Protein AF-A0A059AAK0-F1 (afdb_monomer_lite)

Foldseek 3Di:
DDDDDDDDDDDDDDDDDDDDDDDDDDDDDDPPPDPPPPPPQDFCVVLVVLLVVVLVVQWDKDFDPVCVVPQDDDDPDPFKDWGKGWIATPFWRIWIWIWMDGPQGWIWIWTWTHTDPVDQFFIFTWTWTDHNFKIWIKTASWGPFQCVPCVVSLCLHPVVCLVVLVVLCVVFPACDDDDPVCNRGGHPSIDGHMDTDDPVSVVSVSVSSNVSSPDCRNRCVVGVPDPPDD

Organism: Eucalyptus grandis (NCBI:txid71139)

Radius of gyration: 22.03 Å; chains: 1; bounding box: 59×62×51 Å

pLDDT: mean 79.64, std 24.86, range [25.95, 98.62]

InterPro domains:
  IPR009249 Ferredoxin-dependent bilin reductase [PF05996] (56-215)
  IPR009249 Ferredoxin-dependent bilin reductase [PTHR34557] (30-215)

Secondary structure (DSSP, 8-state):
--------------PPP-----------------------PPPTHHHHHHHHHHHHHHS--EE-HHHHHHSB---SSTTEEEEEEEEEETTEEEEEEEEEEEGGG-EEEEEEEEEPTTS-PPEEEEEEEEETTEEEEEEEEE-SS-TTT-HHHHHHHHGGGHHHHHHHHHHS-B--PPPTTGGGG--TT-EEEEEE--HHHHHHHHHHHHHHHT-HHHHHHHHS------

Sequence (230 aa):
MESASSTAFSLALRRSSAAELGGGGGGFARRTGRPRVRASALSYRQFVQFALDETALHTRVAPSPLQERFGSMKPLDDKTEIELLSYEAPKIRLLRSLSIQGSKGLQVLDFAMFPEPEYDLPIFCANFFTAAETNIVVLDLNPLYDVVKHKEYKDKYYEGLMSLGLNYAELLPWGGKLTGESLRFFSPIVIWTRFKSSQHMHDVLYSAFMDYLKVPCLINCLFKGLHCFF

Structure (mmCIF, N/CA/C/O backbone):
data_AF-A0A059AAK0-F1
#
_entry.id   AF-A0A059AAK0-F1
#
loop_
_atom_site.group_PDB
_atom_site.id
_atom_site.type_symbol
_atom_site.label_atom_id
_atom_site.label_alt_id
_atom_site.label_comp_id
_atom_site.label_asym_id
_atom_site.label_entity_id
_atom_site.label_seq_id
_atom_site.pdbx_PDB_ins_code
_atom_site.Cartn_x
_atom_site.Cartn_y
_atom_site.Cartn_z
_atom_site.occupancy
_atom_site.B_iso_or_equiv
_atom_site.auth_seq_id
_atom_site.auth_comp_id
_atom_site.auth_asym_id
_atom_site.auth_atom_id
_atom_site.pdbx_PDB_model_num
ATOM 1 N N . MET A 1 1 ? 20.115 42.157 -5.227 1.00 31.91 1 MET A N 1
ATOM 2 C CA . MET A 1 1 ? 20.099 41.700 -6.629 1.00 31.91 1 MET A CA 1
ATOM 3 C C . MET A 1 1 ? 19.931 40.191 -6.575 1.00 31.91 1 MET A C 1
ATOM 5 O O . MET A 1 1 ? 20.873 39.514 -6.199 1.00 31.91 1 MET A O 1
ATOM 9 N N . GLU A 1 2 ? 18.689 39.705 -6.463 1.00 27.36 2 GLU A N 1
ATOM 10 C CA . GLU A 1 2 ? 17.778 39.404 -7.600 1.00 27.36 2 GLU A CA 1
ATOM 11 C C . GLU A 1 2 ? 18.329 38.239 -8.440 1.00 27.36 2 GLU A C 1
ATOM 13 O O . GLU A 1 2 ? 19.503 38.261 -8.777 1.00 27.36 2 GLU A O 1
ATOM 18 N N . SER A 1 3 ? 17.596 37.204 -8.856 1.00 28.84 3 SER A N 1
ATOM 19 C CA . SER A 1 3 ? 16.170 36.834 -8.819 1.00 28.84 3 SER A CA 1
ATOM 20 C C . SER A 1 3 ? 16.090 35.388 -9.379 1.00 28.84 3 SER A C 1
ATOM 22 O O . SER A 1 3 ? 16.849 35.077 -10.292 1.00 28.84 3 SER A O 1
ATOM 24 N N . ALA A 1 4 ? 15.431 34.440 -8.688 1.00 30.09 4 ALA A N 1
ATOM 25 C CA . ALA A 1 4 ? 14.212 33.676 -9.070 1.00 30.09 4 ALA A CA 1
ATOM 26 C C . ALA A 1 4 ? 14.212 32.975 -10.459 1.00 30.09 4 ALA A C 1
ATOM 28 O O . ALA A 1 4 ? 14.613 33.557 -11.454 1.00 30.09 4 ALA A O 1
ATOM 29 N N . SER A 1 5 ? 13.750 31.722 -10.616 1.00 29.36 5 SER A N 1
ATOM 30 C CA . SER A 1 5 ? 12.322 31.317 -10.639 1.00 29.36 5 SER A CA 1
ATOM 31 C C . SER A 1 5 ? 12.218 29.770 -10.761 1.00 29.36 5 SER A C 1
ATOM 33 O O . SER A 1 5 ? 12.955 29.195 -11.554 1.00 29.36 5 SER A O 1
ATOM 35 N N . SER A 1 6 ? 11.530 29.041 -9.861 1.00 27.83 6 SER A N 1
ATOM 36 C CA . SER A 1 6 ? 10.093 28.637 -9.850 1.00 27.83 6 SER A CA 1
ATOM 37 C C . SER A 1 6 ? 9.832 27.312 -10.604 1.00 27.83 6 SER A C 1
ATOM 39 O O . SER A 1 6 ? 10.256 27.136 -11.736 1.00 27.83 6 SER A O 1
ATOM 41 N N . THR A 1 7 ? 9.185 26.295 -10.024 1.00 26.62 7 THR A N 1
ATOM 42 C CA . THR A 1 7 ? 7.722 26.283 -9.858 1.00 26.62 7 THR A CA 1
ATOM 43 C C . THR A 1 7 ? 7.306 25.427 -8.660 1.00 26.62 7 THR A C 1
ATOM 45 O O . THR A 1 7 ? 7.443 24.206 -8.665 1.00 26.62 7 THR A O 1
ATOM 48 N N . ALA A 1 8 ? 6.786 26.091 -7.629 1.00 30.53 8 ALA A N 1
ATOM 49 C CA . ALA A 1 8 ? 6.136 25.475 -6.482 1.00 30.53 8 ALA A CA 1
ATOM 50 C C . ALA A 1 8 ? 4.626 25.367 -6.742 1.00 30.53 8 ALA A C 1
ATOM 52 O O . ALA A 1 8 ? 3.984 26.352 -7.112 1.00 30.53 8 ALA A O 1
ATOM 53 N N . PHE A 1 9 ? 4.058 24.183 -6.509 1.00 27.12 9 PHE A N 1
ATOM 54 C CA . PHE A 1 9 ? 2.613 23.960 -6.460 1.00 27.12 9 PHE A CA 1
ATOM 55 C C . PHE A 1 9 ? 1.997 24.835 -5.356 1.00 27.12 9 PHE A C 1
ATOM 57 O O . PHE A 1 9 ? 2.152 24.562 -4.168 1.00 27.12 9 PHE A O 1
ATOM 64 N N . SER A 1 10 ? 1.312 25.908 -5.750 1.00 26.25 10 SER A N 1
ATOM 65 C CA . SER A 1 10 ? 0.464 26.712 -4.868 1.00 26.25 10 SER A CA 1
ATOM 66 C C . SER A 1 10 ? -0.994 26.408 -5.186 1.00 26.25 10 SER A C 1
ATOM 68 O O . SER A 1 10 ? -1.508 26.873 -6.200 1.00 26.25 10 SER A O 1
ATOM 70 N N . LEU A 1 11 ? -1.671 25.645 -4.323 1.00 31.92 11 LEU A N 1
ATOM 71 C CA . LEU A 1 11 ? -3.130 25.552 -4.346 1.00 31.92 11 LEU A CA 1
ATOM 72 C C . LEU A 1 11 ? -3.691 26.529 -3.305 1.00 31.92 11 LEU A C 1
ATOM 74 O O . LEU A 1 11 ? -3.422 26.426 -2.108 1.00 31.92 11 LEU A O 1
ATOM 78 N N . ALA A 1 12 ? -4.412 27.534 -3.794 1.00 28.62 12 ALA A N 1
ATOM 79 C CA . ALA A 1 12 ? -4.934 28.644 -3.015 1.00 28.62 12 ALA A CA 1
ATOM 80 C C . ALA A 1 12 ? -6.116 28.222 -2.120 1.00 28.62 12 ALA A C 1
ATOM 82 O O . ALA A 1 12 ? -7.153 27.776 -2.608 1.00 28.62 12 ALA A O 1
ATOM 83 N N . LEU A 1 13 ? -5.992 28.454 -0.809 1.00 28.92 13 LEU A N 1
ATOM 84 C CA . LEU A 1 13 ? -7.113 28.459 0.135 1.00 28.92 13 LEU A CA 1
ATOM 85 C C . LEU A 1 13 ? -7.990 29.696 -0.126 1.00 28.92 13 LEU A C 1
ATOM 87 O O . LEU A 1 13 ? -7.598 30.820 0.199 1.00 28.92 13 LEU A O 1
ATOM 91 N N . ARG A 1 14 ? -9.205 29.509 -0.650 1.00 29.41 14 ARG A N 1
ATOM 92 C CA . ARG A 1 14 ? -10.250 30.538 -0.560 1.00 29.41 14 ARG A CA 1
ATOM 93 C C . ARG A 1 14 ? -10.905 30.475 0.821 1.00 29.41 14 ARG A C 1
ATOM 95 O O . ARG A 1 14 ? -11.557 29.497 1.170 1.00 29.41 14 ARG A O 1
ATOM 102 N N . ARG A 1 15 ? -10.720 31.545 1.600 1.00 28.47 15 ARG A N 1
ATOM 103 C CA . ARG A 1 15 ? -11.494 31.856 2.809 1.00 28.47 15 ARG A CA 1
ATOM 104 C C . ARG A 1 15 ? -12.894 32.315 2.395 1.00 28.47 15 ARG A C 1
ATOM 106 O O . ARG A 1 15 ? -13.003 33.304 1.676 1.00 28.47 15 ARG A O 1
ATOM 113 N N . SER A 1 16 ? -13.937 31.661 2.898 1.00 29.73 16 SER A N 1
ATOM 114 C CA . SER A 1 16 ? -15.295 32.214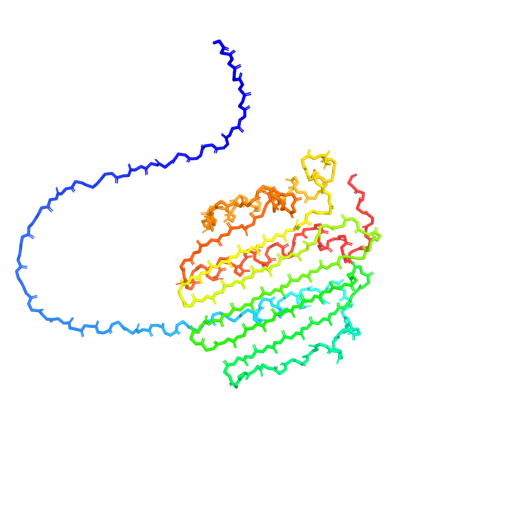 2.879 1.00 29.73 16 SER A CA 1
ATOM 115 C C . SER A 1 16 ? -15.599 32.860 4.228 1.00 29.73 16 SER A C 1
ATOM 117 O O . SER A 1 16 ? -15.507 32.219 5.272 1.00 29.73 16 SER A O 1
ATOM 119 N N . SER A 1 17 ? -15.911 34.153 4.168 1.00 28.00 17 SER A N 1
ATOM 120 C CA . SER A 1 17 ? -16.419 34.988 5.257 1.00 28.00 17 SER A CA 1
ATOM 121 C C . SER A 1 17 ? -17.899 34.675 5.495 1.00 28.00 17 SER A C 1
ATOM 123 O O . SER A 1 17 ? -18.651 34.554 4.528 1.00 28.00 17 SER A O 1
ATOM 125 N N . ALA A 1 18 ? -18.318 34.557 6.756 1.00 29.25 18 ALA A N 1
ATOM 126 C CA . ALA A 1 18 ? -19.722 34.469 7.146 1.00 29.25 18 ALA A CA 1
ATOM 127 C C . ALA A 1 18 ? -20.147 35.802 7.776 1.00 29.25 18 ALA A C 1
ATOM 129 O O . ALA A 1 18 ? -19.526 36.259 8.734 1.00 29.25 18 ALA A O 1
ATOM 130 N N . ALA A 1 19 ? -21.191 36.412 7.216 1.00 28.72 19 ALA A N 1
ATOM 131 C CA . ALA A 1 19 ? -21.890 37.556 7.787 1.00 28.72 19 ALA A CA 1
ATOM 132 C C . ALA A 1 19 ? -23.109 37.077 8.596 1.00 28.72 19 ALA A C 1
ATOM 134 O O . ALA A 1 19 ? -23.786 36.124 8.207 1.00 28.72 19 ALA A O 1
ATOM 135 N N . GLU A 1 20 ? -23.351 37.744 9.722 1.00 29.17 20 GLU A N 1
ATOM 136 C CA . GLU A 1 20 ? -24.473 37.540 10.643 1.00 29.17 20 GLU A CA 1
ATOM 137 C C . GLU A 1 20 ? -25.825 37.961 10.054 1.00 29.17 20 GLU A C 1
ATOM 139 O O . GLU A 1 20 ? -25.886 38.959 9.344 1.00 29.17 20 GLU A O 1
ATOM 144 N N . L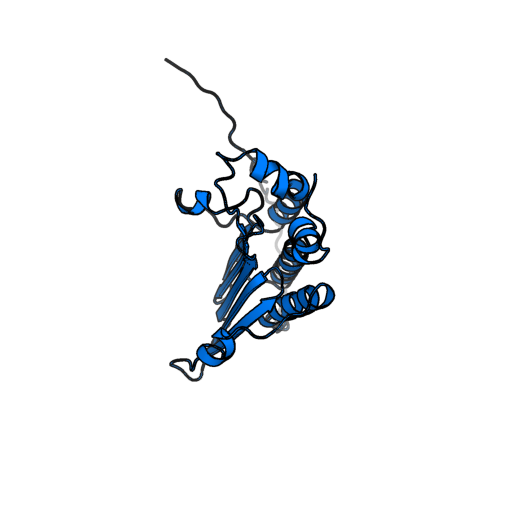EU A 1 21 ? -26.910 37.301 10.486 1.00 30.31 21 LEU A N 1
ATOM 145 C CA . LEU A 1 21 ? -28.213 37.922 10.772 1.00 30.31 21 LEU A CA 1
ATOM 146 C C . LEU A 1 21 ? -28.919 37.133 11.897 1.00 30.31 21 LEU A C 1
ATOM 148 O O . LEU A 1 21 ? -28.920 35.903 11.899 1.00 30.31 21 LEU A O 1
ATOM 152 N N . GLY A 1 22 ? -29.466 37.864 12.874 1.00 27.23 22 GLY A N 1
ATOM 153 C CA . GLY A 1 22 ? -30.028 37.352 14.130 1.00 27.23 22 GLY A CA 1
ATOM 154 C C . GLY A 1 22 ? -31.513 36.960 14.110 1.00 27.23 22 GLY A C 1
ATOM 155 O O . GLY A 1 22 ? -32.172 36.973 13.076 1.00 27.23 22 GLY A O 1
ATOM 156 N N . GLY A 1 23 ? -32.042 36.658 15.304 1.00 25.95 23 GLY A N 1
ATOM 157 C CA . GLY A 1 23 ? -33.477 36.472 15.566 1.00 25.95 23 GLY A CA 1
ATOM 158 C C . GLY A 1 23 ? -33.763 35.460 16.681 1.00 25.95 23 GLY A C 1
ATOM 159 O O . GLY A 1 23 ? -33.472 34.280 16.533 1.00 25.95 23 GLY A O 1
ATOM 160 N N . GLY A 1 24 ? -34.305 35.933 17.808 1.00 26.56 24 GLY A N 1
ATOM 161 C CA . GLY A 1 24 ? -34.606 35.138 19.005 1.00 26.56 24 GLY A CA 1
ATOM 162 C C . GLY A 1 24 ? -35.921 34.345 18.972 1.00 26.56 24 GLY A C 1
ATOM 163 O O . GLY A 1 24 ? -36.726 34.475 18.057 1.00 26.56 24 GLY A O 1
ATOM 164 N N . GLY A 1 25 ? -36.151 33.561 20.033 1.00 26.31 25 GLY A N 1
ATOM 165 C CA . GLY A 1 25 ? -37.428 32.891 20.320 1.00 26.31 25 GLY A CA 1
ATOM 166 C C . GLY A 1 25 ? -37.252 31.549 21.037 1.00 26.31 25 GLY A C 1
ATOM 167 O O . GLY A 1 25 ? -36.607 30.647 20.517 1.00 26.31 25 GLY A O 1
ATOM 168 N N . GLY A 1 26 ? -37.792 31.435 22.255 1.00 27.33 26 GLY A N 1
ATOM 169 C CA . GLY A 1 26 ? -37.674 30.264 23.131 1.00 27.33 26 GLY A CA 1
ATOM 170 C C . GLY A 1 26 ? -38.534 29.056 22.735 1.00 27.33 26 GLY A C 1
ATOM 171 O O . GLY A 1 26 ? -39.450 29.165 21.926 1.00 27.33 26 GLY A O 1
ATOM 172 N N . GLY A 1 27 ? -38.270 27.903 23.361 1.00 26.16 27 GLY A N 1
ATOM 173 C CA . GLY A 1 27 ? -39.129 26.720 23.237 1.00 26.16 27 GLY A CA 1
ATOM 174 C C . GLY A 1 27 ? -38.464 25.391 23.608 1.00 26.16 27 GLY A C 1
ATOM 175 O O . GLY A 1 27 ? -37.657 24.859 22.860 1.00 26.16 27 GLY A O 1
ATOM 176 N N . PHE A 1 28 ? -38.834 24.883 24.783 1.00 29.09 28 PHE A N 1
ATOM 177 C CA . PHE A 1 28 ? -38.926 23.486 25.235 1.00 29.09 28 PHE A CA 1
ATOM 178 C C . PHE A 1 28 ? -38.226 22.338 24.459 1.00 29.09 28 PHE A C 1
ATOM 180 O O . PHE A 1 28 ? -38.599 21.954 23.358 1.00 29.09 28 PHE A O 1
ATOM 187 N N . ALA A 1 29 ? -37.310 21.687 25.187 1.00 41.34 29 ALA A N 1
ATOM 188 C CA . ALA A 1 29 ? -37.073 20.243 25.316 1.00 41.34 29 ALA A CA 1
ATOM 189 C C . ALA A 1 29 ? -37.412 19.283 24.151 1.00 41.34 29 ALA A C 1
ATOM 191 O O . ALA A 1 29 ? -38.563 18.908 23.942 1.00 41.34 29 ALA A O 1
ATOM 192 N N . ARG A 1 30 ? -36.367 18.632 23.614 1.00 30.69 30 ARG A N 1
ATOM 193 C CA . ARG A 1 30 ? -36.381 17.177 23.368 1.00 30.69 30 ARG A CA 1
ATOM 194 C C . ARG A 1 30 ? -34.950 16.631 23.323 1.00 30.69 30 ARG A C 1
ATOM 196 O O . ARG A 1 30 ? -34.213 16.860 22.370 1.00 30.69 30 ARG A O 1
ATOM 203 N N . ARG A 1 31 ? -34.540 15.893 24.364 1.00 43.56 31 ARG A N 1
ATOM 204 C CA . ARG A 1 31 ? -33.323 15.061 24.342 1.00 43.56 31 ARG A CA 1
ATOM 205 C C . ARG A 1 31 ? -33.564 13.899 23.378 1.00 43.56 31 ARG A C 1
ATOM 207 O O . ARG A 1 31 ? -33.983 12.820 23.781 1.00 43.56 31 ARG A O 1
ATOM 214 N N . THR A 1 32 ? -33.314 14.118 22.094 1.00 37.47 32 THR A N 1
ATOM 215 C CA . THR A 1 32 ? -33.133 13.025 21.142 1.00 37.47 32 THR A CA 1
ATOM 216 C C . THR A 1 32 ? -31.694 12.551 21.286 1.00 37.47 32 THR A C 1
ATOM 218 O O . THR A 1 32 ? -30.772 13.148 20.726 1.00 37.47 32 THR A O 1
ATOM 221 N N . GLY A 1 33 ? -31.484 11.509 22.091 1.00 37.59 33 GLY A N 1
ATOM 222 C CA . GLY A 1 33 ? -30.239 10.755 22.033 1.00 37.59 33 GLY A CA 1
ATOM 223 C C . GLY A 1 33 ? -30.075 10.256 20.604 1.00 37.59 33 GLY A C 1
ATOM 224 O O . GLY A 1 33 ? -30.848 9.411 20.158 1.00 37.59 33 GLY A O 1
ATOM 225 N N . ARG A 1 34 ? -29.116 10.822 19.860 1.00 32.84 34 ARG A N 1
ATOM 226 C CA . ARG A 1 34 ? -28.707 10.251 18.576 1.00 32.84 34 ARG A CA 1
ATOM 227 C C . ARG A 1 34 ? -28.320 8.798 18.849 1.00 32.84 34 ARG A C 1
ATOM 229 O O . ARG A 1 34 ? -27.511 8.580 19.757 1.00 32.84 34 ARG A O 1
ATOM 236 N N . PRO A 1 35 ? -28.849 7.818 18.099 1.00 34.19 35 PRO A N 1
ATOM 237 C CA . PRO A 1 35 ? -28.286 6.484 18.120 1.00 34.19 35 PRO A CA 1
ATOM 238 C C . PRO A 1 35 ? -26.814 6.660 17.774 1.00 34.19 35 PRO A C 1
ATOM 240 O O . PRO A 1 35 ? -26.476 7.179 16.707 1.00 34.19 35 PRO A O 1
ATOM 243 N N . ARG A 1 36 ? -25.932 6.337 18.719 1.00 40.47 36 ARG A N 1
ATOM 244 C CA . ARG A 1 36 ? -24.501 6.302 18.458 1.00 40.47 36 ARG A CA 1
ATOM 245 C C . ARG A 1 36 ? -24.340 5.146 17.486 1.00 40.47 36 ARG A C 1
ATOM 247 O O . ARG A 1 36 ? -24.350 3.996 17.915 1.00 40.47 36 ARG A O 1
ATOM 254 N N . VAL A 1 37 ? -24.339 5.456 16.187 1.00 38.06 37 VAL A N 1
ATOM 255 C CA . VAL A 1 37 ? -24.087 4.486 15.125 1.00 38.06 37 VAL A CA 1
ATOM 256 C C . VAL A 1 37 ? -22.797 3.808 15.531 1.00 38.06 37 VAL A C 1
ATOM 258 O O . VAL A 1 37 ? -21.735 4.432 15.590 1.00 38.06 37 VAL A O 1
ATOM 261 N N . ARG A 1 38 ? -22.923 2.550 15.943 1.00 38.00 38 ARG A N 1
ATOM 262 C CA . ARG A 1 38 ? -21.787 1.699 16.224 1.00 38.00 38 ARG A CA 1
ATOM 263 C C . ARG A 1 38 ? -21.250 1.380 14.841 1.00 38.00 38 ARG A C 1
ATOM 265 O O . ARG A 1 38 ? -21.674 0.404 14.238 1.00 38.00 38 ARG A O 1
ATOM 272 N N . ALA A 1 39 ? -20.432 2.286 14.303 1.00 43.00 39 ALA A N 1
ATOM 273 C CA . ALA A 1 39 ? -19.628 2.000 13.134 1.00 43.00 39 ALA A CA 1
ATOM 274 C C . ALA A 1 39 ? -18.921 0.693 13.476 1.00 43.00 39 ALA A C 1
ATOM 276 O O . ALA A 1 39 ? -18.158 0.639 14.446 1.00 43.00 39 ALA A O 1
ATOM 277 N N . SER A 1 40 ? -19.281 -0.388 12.788 1.00 46.31 40 SER A N 1
ATOM 278 C CA . SER A 1 40 ? -18.434 -1.565 12.748 1.00 46.31 40 SER A CA 1
ATOM 279 C C . SER A 1 40 ? -17.107 -1.037 12.232 1.00 46.31 40 SER A C 1
ATOM 281 O O . SER A 1 40 ? -17.011 -0.683 11.060 1.00 46.31 40 SER A O 1
ATOM 283 N N . ALA A 1 41 ? -16.155 -0.809 13.137 1.00 57.78 41 ALA A N 1
ATOM 284 C CA . ALA A 1 41 ? -14.879 -0.226 12.775 1.00 57.78 41 ALA A CA 1
ATOM 285 C C . ALA A 1 41 ? -14.293 -1.121 11.684 1.00 57.78 41 ALA A C 1
ATOM 287 O O . ALA A 1 41 ? -14.105 -2.314 11.928 1.00 57.78 41 ALA A O 1
ATOM 288 N N . LEU A 1 42 ? -14.103 -0.562 10.485 1.00 71.12 42 LEU A N 1
ATOM 289 C CA . LEU A 1 42 ? -13.467 -1.253 9.369 1.00 71.12 42 LEU A CA 1
ATOM 290 C C . LEU A 1 42 ? -12.190 -1.904 9.905 1.00 71.12 42 LEU A C 1
ATOM 292 O O . LEU A 1 42 ? -11.398 -1.256 10.595 1.00 71.12 42 LEU A O 1
ATOM 296 N N . SER A 1 43 ? -12.065 -3.211 9.698 1.00 88.88 43 SER A N 1
ATOM 297 C CA . SER A 1 43 ? -10.902 -3.964 10.148 1.00 88.88 43 SER A CA 1
ATOM 298 C C . SER A 1 43 ? -9.887 -3.976 9.023 1.00 88.88 43 SER A C 1
ATOM 300 O O . SER A 1 43 ? -10.225 -4.358 7.901 1.00 88.88 43 SER A O 1
ATOM 302 N N . TYR A 1 44 ? -8.633 -3.635 9.317 1.00 94.62 44 TYR A N 1
ATOM 303 C CA . TYR A 1 44 ? -7.574 -3.740 8.313 1.00 94.62 44 TYR A CA 1
ATOM 304 C C . TYR A 1 44 ? -7.346 -5.170 7.800 1.00 94.62 44 TYR A C 1
ATOM 306 O O . TYR A 1 44 ? -6.821 -5.335 6.702 1.00 94.62 44 TYR A O 1
ATOM 314 N N . ARG A 1 45 ? -7.855 -6.203 8.492 1.00 93.25 45 ARG A N 1
ATOM 315 C CA . ARG A 1 45 ? -7.887 -7.578 7.965 1.00 93.25 45 ARG A CA 1
ATOM 316 C C . ARG A 1 45 ? -8.605 -7.678 6.615 1.00 93.25 45 ARG A C 1
ATOM 318 O O . ARG A 1 45 ? -8.200 -8.474 5.778 1.00 93.25 45 ARG A O 1
ATOM 325 N N . GLN A 1 46 ? -9.622 -6.850 6.363 1.00 94.81 46 GLN A N 1
ATOM 326 C CA . GLN A 1 46 ? -10.337 -6.844 5.078 1.00 94.81 46 GLN A CA 1
ATOM 327 C C . GLN A 1 46 ? -9.447 -6.375 3.917 1.00 94.81 46 GLN A C 1
ATOM 329 O O . GLN A 1 46 ? -9.580 -6.881 2.809 1.00 94.81 46 GLN A O 1
ATOM 334 N N . PHE A 1 47 ? -8.505 -5.463 4.178 1.00 97.12 47 PHE A N 1
ATOM 335 C CA . PHE A 1 47 ? -7.531 -4.998 3.187 1.00 97.12 47 PHE A CA 1
ATOM 336 C C . PHE A 1 47 ? -6.559 -6.123 2.825 1.00 97.12 47 PHE A C 1
ATOM 338 O O . PHE A 1 47 ? -6.298 -6.367 1.650 1.00 97.12 47 PHE A O 1
ATOM 345 N N . VAL A 1 48 ? -6.073 -6.847 3.839 1.00 96.56 48 VAL A N 1
ATOM 346 C CA . VAL A 1 48 ? -5.185 -8.001 3.650 1.00 96.56 48 VAL A CA 1
ATOM 347 C C . VAL A 1 48 ? -5.896 -9.112 2.883 1.00 96.56 48 VAL A C 1
ATOM 349 O O . VAL A 1 48 ? -5.344 -9.617 1.911 1.00 96.56 48 VAL A O 1
ATOM 352 N N . GLN A 1 49 ? -7.128 -9.454 3.274 1.00 96.12 49 GLN A N 1
ATOM 353 C CA . GLN A 1 49 ? -7.913 -10.487 2.599 1.00 96.12 49 GLN A CA 1
ATOM 354 C C . GLN A 1 49 ? -8.130 -10.143 1.124 1.00 96.12 49 GLN A C 1
ATOM 356 O O . GLN A 1 49 ? -7.819 -10.957 0.262 1.00 96.12 49 GLN A O 1
ATOM 361 N N . PHE A 1 50 ? -8.566 -8.913 0.832 1.00 96.12 50 PHE A N 1
ATOM 362 C CA . PHE A 1 50 ? -8.706 -8.444 -0.543 1.00 96.12 50 PHE A CA 1
ATOM 363 C C . PHE A 1 50 ? -7.393 -8.563 -1.322 1.00 96.12 50 PHE A C 1
ATOM 365 O O . PHE A 1 50 ? -7.401 -9.021 -2.460 1.00 96.12 50 PHE A O 1
ATOM 372 N N . ALA A 1 51 ? -6.264 -8.175 -0.723 1.00 95.62 51 ALA A N 1
ATOM 373 C CA . ALA A 1 51 ? -4.985 -8.228 -1.415 1.00 95.62 51 ALA A CA 1
ATOM 374 C C . ALA A 1 51 ? -4.538 -9.660 -1.732 1.00 95.62 51 ALA A C 1
ATOM 376 O O . ALA A 1 51 ? -4.006 -9.907 -2.816 1.00 95.62 51 ALA A O 1
ATOM 377 N N . LEU A 1 52 ? -4.770 -10.602 -0.816 1.00 94.69 52 LEU A N 1
ATOM 378 C CA . LEU A 1 52 ? -4.487 -12.019 -1.037 1.00 94.69 52 LEU A CA 1
ATOM 379 C C . LEU A 1 52 ? -5.403 -12.611 -2.108 1.00 94.69 52 LEU A C 1
ATOM 381 O O . LEU A 1 52 ? -4.903 -13.279 -3.011 1.00 94.69 52 LEU A O 1
ATOM 385 N N . ASP A 1 53 ? -6.704 -12.325 -2.040 1.00 94.88 53 ASP A N 1
ATOM 386 C CA . ASP A 1 53 ? -7.688 -12.805 -3.012 1.00 94.88 53 ASP A CA 1
ATOM 387 C C . ASP A 1 53 ? -7.371 -12.269 -4.409 1.00 94.88 53 ASP A C 1
ATOM 389 O O . ASP A 1 53 ? -7.260 -13.043 -5.357 1.00 94.88 53 ASP A O 1
ATOM 393 N N . GLU A 1 54 ? -7.139 -10.960 -4.531 1.00 93.44 54 GLU A N 1
ATOM 394 C CA . GLU A 1 54 ? -6.778 -10.332 -5.800 1.00 93.44 54 GLU A CA 1
ATOM 395 C C . GLU A 1 54 ? -5.464 -10.909 -6.340 1.00 93.44 54 GLU A C 1
ATOM 397 O O . GLU A 1 54 ? -5.399 -11.278 -7.505 1.00 93.44 54 GLU A O 1
ATOM 402 N N . THR A 1 55 ? -4.434 -11.085 -5.505 1.00 91.88 55 THR A N 1
ATOM 403 C CA . THR A 1 55 ? -3.167 -11.708 -5.936 1.00 91.88 55 THR A CA 1
ATOM 404 C C . THR A 1 55 ? -3.387 -13.146 -6.423 1.00 91.88 55 THR A C 1
ATOM 406 O O . THR A 1 55 ? -2.835 -13.543 -7.452 1.00 91.88 55 THR A O 1
ATOM 409 N N . ALA A 1 56 ? -4.221 -13.921 -5.725 1.00 91.88 56 ALA A N 1
ATOM 410 C CA . ALA A 1 56 ? -4.524 -15.309 -6.061 1.00 91.88 56 ALA A CA 1
ATOM 411 C C . ALA A 1 56 ? -5.316 -15.467 -7.372 1.00 91.88 56 ALA A C 1
ATOM 413 O O . ALA A 1 56 ? -5.221 -16.515 -8.012 1.00 91.88 56 ALA A O 1
ATOM 414 N N . LEU A 1 57 ? -6.059 -14.439 -7.807 1.00 91.38 57 LEU A N 1
ATOM 415 C CA . LEU A 1 57 ? -6.718 -14.436 -9.122 1.00 91.38 57 LEU A CA 1
ATOM 416 C C . LEU A 1 57 ? -5.717 -14.445 -10.277 1.00 91.38 57 LEU A C 1
ATOM 418 O O . LEU A 1 57 ? -6.032 -14.931 -11.364 1.00 91.38 57 LEU A O 1
ATOM 422 N N . HIS A 1 58 ? -4.526 -13.895 -10.054 1.00 87.06 58 HIS A N 1
ATOM 423 C CA . HIS A 1 58 ? -3.563 -13.662 -11.120 1.00 87.06 58 HIS A CA 1
ATOM 424 C C . HIS A 1 58 ? -2.315 -14.548 -11.016 1.00 87.06 58 HIS A C 1
ATOM 426 O O . HIS A 1 58 ? -1.614 -14.740 -12.009 1.00 87.06 58 HIS A O 1
ATOM 432 N N . THR A 1 59 ? -2.021 -15.124 -9.846 1.00 88.81 59 THR A N 1
ATOM 433 C CA . THR A 1 59 ? -0.908 -16.067 -9.677 1.00 88.81 59 THR A CA 1
ATOM 434 C C . THR A 1 59 ? -1.106 -17.031 -8.517 1.00 88.81 59 THR A C 1
ATOM 436 O O . THR A 1 59 ? -1.939 -16.831 -7.637 1.00 88.81 59 THR A O 1
ATOM 439 N N . ARG A 1 60 ? -0.285 -18.084 -8.475 1.00 91.44 60 ARG A N 1
ATOM 440 C CA . ARG A 1 60 ? -0.267 -19.017 -7.352 1.00 91.44 60 ARG A CA 1
ATOM 441 C C . ARG A 1 60 ? 0.492 -18.405 -6.176 1.00 91.44 60 ARG A C 1
ATOM 443 O O . ARG A 1 60 ? 1.711 -18.265 -6.232 1.00 91.44 60 ARG A O 1
ATOM 450 N N . VAL A 1 61 ? -0.241 -18.114 -5.109 1.00 93.38 61 VAL A N 1
ATOM 451 C CA . VAL A 1 61 ? 0.302 -17.683 -3.819 1.00 93.38 61 VAL A CA 1
ATOM 452 C C . VAL A 1 61 ? 0.623 -18.915 -2.968 1.00 93.38 61 VAL A C 1
ATOM 454 O O . VAL A 1 61 ? -0.193 -19.834 -2.869 1.00 93.38 61 VAL A O 1
ATOM 457 N N . ALA A 1 62 ? 1.807 -18.948 -2.362 1.00 95.50 62 ALA A N 1
ATOM 458 C CA . ALA A 1 62 ? 2.229 -19.985 -1.422 1.00 95.50 62 ALA A CA 1
ATOM 459 C C . ALA A 1 62 ? 2.679 -19.348 -0.097 1.00 95.50 62 ALA A C 1
ATOM 461 O O . ALA A 1 62 ? 3.197 -18.232 -0.114 1.00 95.50 62 ALA A O 1
ATOM 462 N N . PRO A 1 63 ? 2.479 -19.998 1.064 1.00 95.75 63 PRO A N 1
ATOM 463 C CA . PRO A 1 63 ? 3.036 -19.514 2.324 1.00 95.75 63 PRO A CA 1
ATOM 464 C C . PRO A 1 63 ? 4.562 -19.416 2.244 1.00 95.75 63 PRO A C 1
ATOM 466 O O . PRO A 1 63 ? 5.220 -20.353 1.802 1.00 95.75 63 PRO A O 1
ATOM 469 N N . SER A 1 64 ? 5.121 -18.297 2.699 1.00 94.94 64 SER A N 1
ATOM 470 C CA . SER A 1 64 ? 6.572 -18.118 2.785 1.00 94.94 64 SER A CA 1
ATOM 471 C C . SER A 1 64 ? 7.139 -18.946 3.949 1.00 94.94 64 SER A C 1
ATOM 473 O O . SER A 1 64 ? 6.449 -19.105 4.961 1.00 94.94 64 SER A O 1
ATOM 475 N N . PRO A 1 65 ? 8.419 -19.371 3.922 1.00 92.81 65 PRO A N 1
ATOM 476 C CA . PRO A 1 65 ? 9.093 -19.952 5.092 1.00 92.81 65 PRO A CA 1
ATOM 477 C C . PRO A 1 65 ? 9.052 -19.062 6.349 1.00 92.81 65 PRO A C 1
ATOM 479 O O . PRO A 1 65 ? 9.229 -19.532 7.474 1.00 92.81 65 PRO A O 1
ATOM 482 N N . LEU A 1 66 ? 8.821 -17.756 6.178 1.00 91.31 66 LEU A N 1
ATOM 483 C CA . LEU A 1 66 ? 8.619 -16.821 7.283 1.00 91.31 66 LEU A CA 1
ATOM 484 C C . LEU A 1 66 ? 7.303 -17.062 8.036 1.00 91.31 66 LEU A C 1
ATOM 486 O O . LEU A 1 66 ? 7.224 -16.705 9.212 1.00 91.31 66 LEU A O 1
ATOM 490 N N . GLN A 1 67 ? 6.312 -17.707 7.416 1.00 91.56 67 GLN A N 1
ATOM 491 C CA . GLN A 1 67 ? 5.002 -17.942 8.017 1.00 91.56 67 GLN A CA 1
ATOM 492 C C . GLN A 1 67 ? 5.112 -18.853 9.236 1.00 91.56 67 GLN A C 1
ATOM 494 O O . GLN A 1 67 ? 4.501 -18.585 10.265 1.00 91.56 67 GLN A O 1
ATOM 499 N N . GLU A 1 68 ? 5.940 -19.892 9.160 1.00 86.12 68 GLU A N 1
ATOM 500 C CA . GLU A 1 68 ? 6.174 -20.806 10.282 1.00 86.12 68 GLU A CA 1
ATOM 501 C C . GLU A 1 68 ? 6.912 -20.121 11.438 1.00 86.12 68 GLU A C 1
ATOM 503 O O . GLU A 1 68 ? 6.683 -20.430 12.605 1.00 86.12 68 GLU A O 1
ATOM 508 N N . ARG A 1 69 ? 7.794 -19.166 11.120 1.00 84.50 69 ARG A N 1
ATOM 509 C CA . ARG A 1 69 ? 8.635 -18.475 12.108 1.00 84.50 69 ARG A CA 1
ATOM 510 C C . ARG A 1 69 ? 7.924 -17.322 12.801 1.00 84.50 69 ARG A C 1
ATOM 512 O O . ARG A 1 69 ? 8.166 -17.081 13.980 1.00 84.50 69 ARG A O 1
ATOM 519 N N . PHE A 1 70 ? 7.097 -16.591 12.063 1.00 84.69 70 PHE A N 1
ATOM 520 C CA . PHE A 1 70 ? 6.536 -15.316 12.503 1.00 84.69 70 PHE A CA 1
ATOM 521 C C . PHE A 1 70 ? 5.010 -15.282 12.498 1.00 84.69 70 PHE A C 1
ATOM 523 O O . PHE A 1 70 ? 4.446 -14.336 13.032 1.00 84.69 70 PHE A O 1
ATOM 530 N N . GLY A 1 71 ? 4.336 -16.306 11.966 1.00 76.44 71 GLY A N 1
ATOM 531 C CA . GLY A 1 71 ? 2.881 -16.325 11.787 1.00 76.44 71 GLY A CA 1
ATOM 532 C C . GLY A 1 71 ? 2.056 -16.294 13.074 1.00 76.44 71 GLY A C 1
ATOM 533 O O . GLY A 1 71 ? 0.855 -16.053 13.029 1.00 76.44 71 GLY A O 1
ATOM 534 N N . SER A 1 72 ? 2.689 -16.512 14.227 1.00 69.75 72 SER A N 1
ATOM 535 C CA . SER A 1 72 ? 2.067 -16.360 15.538 1.00 69.75 72 SER A CA 1
ATOM 536 C C . SER A 1 72 ? 3.006 -15.593 16.460 1.00 69.75 72 SER A C 1
ATOM 538 O O . SER A 1 72 ? 4.012 -16.133 16.922 1.00 69.75 72 SER A O 1
ATOM 540 N N . MET A 1 73 ? 2.641 -14.357 16.792 1.00 79.94 73 MET A N 1
ATOM 541 C CA . MET A 1 73 ? 3.296 -13.582 17.840 1.00 79.94 73 MET A CA 1
ATOM 542 C C . MET A 1 73 ? 2.335 -13.423 19.012 1.00 79.94 73 MET A C 1
ATOM 544 O O . MET A 1 73 ? 1.223 -12.926 18.846 1.00 79.94 73 MET A O 1
ATOM 548 N N . LYS A 1 74 ? 2.760 -13.839 20.210 1.00 78.00 74 LYS A N 1
ATOM 549 C CA . LYS A 1 74 ? 1.981 -13.569 21.419 1.00 78.00 74 LYS A CA 1
ATOM 550 C C . LYS A 1 74 ? 2.200 -12.113 21.834 1.00 78.00 74 LYS A C 1
ATOM 552 O O . LYS A 1 74 ? 3.353 -11.723 22.037 1.00 78.00 74 LYS A O 1
ATOM 557 N N . PRO A 1 75 ? 1.135 -11.313 21.960 1.00 81.12 75 PRO A N 1
ATOM 558 C CA . PRO A 1 75 ? 1.245 -9.985 22.531 1.00 81.12 75 PRO A CA 1
ATOM 559 C C . PRO A 1 75 ? 1.633 -10.076 24.011 1.00 81.12 75 PRO A C 1
ATOM 561 O O . PRO A 1 75 ? 1.444 -11.102 24.664 1.00 81.12 75 PRO A O 1
ATOM 564 N N . LEU A 1 76 ? 2.202 -8.991 24.539 1.00 79.56 76 LEU A N 1
ATOM 565 C CA . LEU A 1 76 ? 2.573 -8.885 25.957 1.00 79.56 76 LEU A CA 1
ATOM 566 C C . LEU A 1 76 ? 1.350 -8.750 26.877 1.00 79.56 76 LEU A C 1
ATOM 568 O O . LEU A 1 76 ? 1.471 -8.951 28.083 1.00 79.56 76 LEU A O 1
ATOM 572 N N . ASP A 1 77 ? 0.196 -8.388 26.316 1.00 84.06 77 ASP A N 1
ATOM 573 C CA . ASP A 1 77 ? -1.083 -8.310 27.009 1.00 84.06 77 ASP A CA 1
ATOM 574 C C . ASP A 1 77 ? -2.154 -9.154 26.304 1.00 84.06 77 ASP A C 1
ATOM 576 O O . ASP A 1 77 ? -2.070 -9.431 25.111 1.00 84.06 77 ASP A O 1
ATOM 580 N N . ASP A 1 78 ? -3.202 -9.522 27.041 1.00 80.81 78 ASP A N 1
ATOM 581 C CA . ASP A 1 78 ? -4.354 -10.258 26.499 1.00 80.81 78 ASP A CA 1
ATOM 582 C C . ASP A 1 78 ? -5.360 -9.336 25.772 1.00 80.81 78 ASP A C 1
ATOM 584 O O . ASP A 1 78 ? -6.517 -9.698 25.562 1.00 80.81 78 ASP A O 1
ATOM 588 N N . LYS A 1 79 ? -4.976 -8.089 25.461 1.00 85.62 79 LYS A N 1
ATOM 589 C CA . LYS A 1 79 ? -5.871 -7.036 24.932 1.00 85.62 79 LYS A CA 1
ATOM 590 C C . LYS A 1 79 ? -5.502 -6.581 23.526 1.00 85.62 79 LYS A C 1
ATOM 592 O O . LYS A 1 79 ? -6.155 -5.680 22.985 1.00 85.62 79 LYS A O 1
ATOM 597 N N . THR A 1 80 ? -4.458 -7.175 22.975 1.00 89.19 80 THR A N 1
ATOM 598 C CA . THR A 1 80 ? -3.928 -6.899 21.654 1.00 89.19 80 THR A CA 1
ATOM 599 C C . THR A 1 80 ? -3.949 -8.201 20.877 1.00 89.19 80 THR A C 1
ATOM 601 O O . THR A 1 80 ? -3.604 -9.246 21.405 1.00 89.19 80 THR A O 1
ATOM 604 N N . GLU A 1 81 ? -4.356 -8.155 19.622 1.00 89.94 81 GLU A N 1
ATOM 605 C CA . GLU A 1 81 ? -4.168 -9.238 18.668 1.00 89.94 81 GLU A CA 1
ATOM 606 C C . GLU A 1 81 ? -3.105 -8.791 17.673 1.00 89.94 81 GLU A C 1
ATOM 608 O O . GLU A 1 81 ? -3.161 -7.670 17.163 1.00 89.94 81 GLU A O 1
ATOM 613 N N . ILE A 1 82 ? -2.130 -9.657 17.415 1.00 91.19 82 ILE A N 1
ATOM 614 C CA . ILE A 1 82 ? -1.091 -9.438 16.413 1.00 91.19 82 ILE A CA 1
ATOM 615 C C . ILE A 1 82 ? -1.163 -10.606 15.438 1.00 91.19 82 ILE A C 1
ATOM 617 O O . ILE A 1 82 ? -1.060 -11.763 15.838 1.00 91.19 82 ILE A O 1
ATOM 621 N N . GLU A 1 83 ? -1.334 -10.297 14.163 1.00 91.75 83 GLU A N 1
ATOM 622 C CA . GLU A 1 83 ? -1.379 -11.271 13.083 1.00 91.75 83 GLU A CA 1
ATOM 623 C C . GLU A 1 83 ? -0.302 -10.926 12.065 1.00 91.75 83 GLU A C 1
ATOM 625 O O . GLU A 1 83 ? -0.236 -9.800 11.566 1.00 91.75 83 GLU A O 1
ATOM 630 N N . LEU A 1 84 ? 0.551 -11.904 11.773 1.00 94.62 84 LEU A N 1
ATOM 631 C CA . LEU A 1 84 ? 1.551 -11.796 10.728 1.00 94.62 84 LEU A CA 1
ATOM 632 C C . LEU A 1 84 ? 1.253 -12.842 9.668 1.00 94.62 84 LEU A C 1
ATOM 634 O O . LEU A 1 84 ? 1.142 -14.034 9.959 1.00 94.62 84 LEU A O 1
ATOM 638 N N . LEU A 1 85 ? 1.159 -12.382 8.431 1.00 96.06 85 LEU A N 1
ATOM 639 C CA . LEU A 1 85 ? 1.046 -13.248 7.274 1.00 96.06 85 LEU A CA 1
ATOM 640 C C . LEU A 1 85 ? 2.201 -12.964 6.327 1.00 96.06 85 LEU A C 1
ATOM 642 O O . LEU A 1 85 ? 2.635 -11.822 6.173 1.00 96.06 85 LEU A O 1
ATOM 646 N N . SER A 1 86 ? 2.707 -14.013 5.702 1.00 96.69 86 SER A N 1
ATOM 647 C CA . SER A 1 86 ? 3.807 -13.955 4.758 1.00 96.69 86 SER A CA 1
ATOM 648 C C . SER A 1 86 ? 3.638 -15.026 3.694 1.00 96.69 86 SER A C 1
ATOM 650 O O . SER A 1 86 ? 3.453 -16.209 3.984 1.00 96.69 86 SER A O 1
ATOM 652 N N . TYR A 1 87 ? 3.720 -14.585 2.453 1.00 96.25 87 TYR A N 1
ATOM 653 C CA . TYR A 1 87 ? 3.507 -15.386 1.268 1.00 96.25 87 TYR A CA 1
ATOM 654 C C . TYR A 1 87 ? 4.551 -15.043 0.212 1.00 96.25 87 TYR A C 1
ATOM 656 O O . TYR A 1 87 ? 5.197 -13.996 0.258 1.00 96.25 87 TYR A O 1
ATOM 664 N N . GLU A 1 88 ? 4.686 -15.927 -0.756 1.00 95.62 88 GLU A N 1
ATOM 665 C CA . GLU A 1 88 ? 5.505 -15.775 -1.948 1.00 95.62 88 GLU A CA 1
ATOM 666 C C . GLU A 1 88 ? 4.684 -16.158 -3.182 1.00 95.62 88 GLU A C 1
ATOM 668 O O . GLU A 1 88 ? 3.669 -16.860 -3.099 1.00 95.62 88 GLU A O 1
ATOM 673 N N . ALA A 1 89 ? 5.108 -15.660 -4.336 1.00 92.62 89 ALA A N 1
ATOM 674 C CA . ALA A 1 89 ? 4.557 -16.016 -5.635 1.00 92.62 89 ALA A CA 1
ATOM 675 C C . ALA A 1 89 ? 5.660 -15.894 -6.704 1.00 92.62 89 ALA A C 1
ATOM 677 O O . ALA A 1 89 ? 6.650 -15.212 -6.461 1.00 92.62 89 ALA A O 1
ATOM 678 N N . PRO A 1 90 ? 5.506 -16.463 -7.914 1.00 91.31 90 PRO A N 1
ATOM 679 C CA . PRO A 1 90 ? 6.566 -16.512 -8.932 1.00 91.31 90 PRO A CA 1
ATOM 680 C C . PRO A 1 90 ? 7.308 -15.204 -9.270 1.00 91.31 90 PRO A C 1
ATOM 682 O O . PRO A 1 90 ? 8.435 -15.265 -9.748 1.00 91.31 90 PRO A O 1
ATOM 685 N N . LYS A 1 91 ? 6.689 -14.030 -9.081 1.00 90.88 91 LYS A N 1
ATOM 686 C CA . LYS A 1 91 ? 7.322 -12.709 -9.289 1.00 90.88 91 LYS A CA 1
ATOM 687 C C . LYS A 1 91 ? 7.336 -11.832 -8.035 1.00 90.88 91 LYS A C 1
ATOM 689 O O . LYS A 1 91 ? 7.681 -10.655 -8.105 1.00 90.88 91 LYS A O 1
ATOM 694 N N . ILE A 1 92 ? 6.915 -12.389 -6.904 1.00 93.81 92 ILE A N 1
ATOM 695 C CA . ILE A 1 92 ? 6.794 -11.710 -5.618 1.00 93.81 92 ILE A CA 1
ATOM 696 C C . ILE A 1 92 ? 7.626 -12.508 -4.623 1.00 93.81 92 ILE A C 1
ATOM 698 O O . ILE A 1 92 ? 7.150 -13.509 -4.083 1.00 93.81 92 ILE A O 1
ATOM 702 N N . ARG A 1 93 ? 8.842 -12.033 -4.340 1.00 95.94 93 ARG A N 1
ATOM 703 C CA . ARG A 1 93 ? 9.728 -12.686 -3.368 1.00 95.94 93 ARG A CA 1
ATOM 704 C C . ARG A 1 93 ? 9.129 -12.719 -1.967 1.00 95.94 93 ARG A C 1
ATOM 706 O O . ARG A 1 93 ? 9.466 -13.577 -1.160 1.00 95.94 93 ARG A O 1
ATOM 713 N N . LEU A 1 94 ? 8.318 -11.710 -1.632 1.00 97.19 94 LEU A N 1
ATOM 714 C CA . LEU A 1 94 ? 7.665 -11.611 -0.333 1.00 97.19 94 LEU A CA 1
ATOM 715 C C . LEU A 1 94 ? 6.454 -10.678 -0.387 1.00 97.19 94 LEU A C 1
ATOM 717 O O . LEU A 1 94 ? 6.602 -9.473 -0.559 1.00 97.19 94 LEU A O 1
ATOM 721 N N . LEU A 1 95 ? 5.267 -11.216 -0.146 1.00 96.56 95 LEU A N 1
ATOM 722 C CA . LEU A 1 95 ? 4.087 -10.472 0.284 1.00 96.56 95 LEU A CA 1
ATOM 723 C C . LEU A 1 95 ? 3.966 -10.667 1.788 1.00 96.56 95 LEU A C 1
ATOM 725 O O . LEU A 1 95 ? 3.908 -11.803 2.251 1.00 96.56 95 LEU A O 1
ATOM 729 N N . ARG A 1 96 ? 3.932 -9.589 2.569 1.00 97.00 96 ARG A N 1
ATOM 730 C CA . ARG A 1 96 ? 3.753 -9.694 4.021 1.00 97.00 96 ARG A CA 1
ATOM 731 C C . ARG A 1 96 ? 2.738 -8.700 4.544 1.00 97.00 96 ARG A C 1
ATOM 733 O O . ARG A 1 96 ? 2.630 -7.592 4.025 1.00 97.00 96 ARG A O 1
ATOM 740 N N . SER A 1 97 ? 2.078 -9.081 5.626 1.00 97.19 97 SER A N 1
ATOM 741 C CA . SER A 1 97 ? 1.226 -8.199 6.407 1.00 97.19 97 SER A CA 1
ATOM 742 C C . SER A 1 97 ? 1.499 -8.365 7.895 1.00 97.19 97 SER A C 1
ATOM 744 O O . SER A 1 97 ? 1.574 -9.493 8.376 1.00 97.19 97 SER A O 1
ATOM 746 N N . LEU A 1 98 ? 1.560 -7.258 8.622 1.00 96.25 98 LEU A N 1
ATOM 747 C CA . LEU A 1 98 ? 1.426 -7.175 10.068 1.00 96.25 98 LEU A CA 1
ATOM 748 C C . LEU A 1 98 ? 0.134 -6.413 10.362 1.00 96.25 98 LEU A C 1
ATOM 750 O O . LEU A 1 98 ? 0.018 -5.229 10.045 1.00 96.25 98 LEU A O 1
ATOM 754 N N . SER A 1 99 ? -0.818 -7.095 10.985 1.00 94.75 99 SER A N 1
ATOM 755 C CA . SER A 1 99 ? -2.057 -6.504 11.480 1.00 94.75 99 SER A CA 1
ATOM 756 C C . SER A 1 99 ? -2.030 -6.494 13.002 1.00 94.75 99 SER A C 1
ATOM 758 O O . SER A 1 99 ? -1.830 -7.533 13.628 1.00 94.75 99 SER A O 1
ATOM 760 N N . ILE A 1 100 ? -2.239 -5.326 13.608 1.00 93.38 100 ILE A N 1
ATOM 761 C CA . ILE A 1 100 ? -2.367 -5.186 15.063 1.00 93.38 100 ILE A CA 1
ATOM 762 C C . ILE A 1 100 ? -3.752 -4.640 15.363 1.00 93.38 100 ILE A C 1
ATOM 764 O O . ILE A 1 100 ? -4.125 -3.588 14.848 1.00 93.38 100 ILE A O 1
ATOM 768 N N . GLN A 1 101 ? -4.493 -5.316 16.233 1.00 91.69 101 GLN A N 1
ATOM 769 C CA . GLN A 1 101 ? -5.770 -4.843 16.744 1.00 91.69 101 GLN A CA 1
ATOM 770 C C . GLN A 1 101 ? -5.700 -4.758 18.265 1.00 91.69 101 GLN A C 1
ATOM 772 O O . GLN A 1 101 ? -5.623 -5.768 18.953 1.00 91.69 101 GLN A O 1
ATOM 777 N N . GLY A 1 102 ? -5.710 -3.540 18.798 1.00 88.31 102 GLY A N 1
ATOM 778 C CA . GLY A 1 102 ? -5.659 -3.290 20.233 1.00 88.31 102 GLY A CA 1
ATOM 779 C C . GLY A 1 102 ? -6.985 -2.788 20.795 1.00 88.31 102 GLY A C 1
ATOM 780 O O . GLY A 1 102 ? -7.901 -2.366 20.081 1.00 88.31 102 GLY A O 1
ATOM 781 N N . SER A 1 103 ? -7.070 -2.760 22.124 1.00 83.19 103 SER A N 1
ATOM 782 C CA . SER A 1 103 ? -8.183 -2.108 22.818 1.00 83.19 103 SER A CA 1
ATOM 783 C C . SER A 1 103 ? -8.325 -0.618 22.443 1.00 83.19 103 SER A C 1
ATOM 785 O O . SER A 1 103 ? -7.377 0.041 22.018 1.00 83.19 103 SER A O 1
ATOM 787 N N . LYS A 1 104 ? -9.531 -0.059 22.630 1.00 81.69 104 LYS A N 1
ATOM 788 C CA . LYS A 1 104 ? -9.847 1.370 22.393 1.00 81.69 104 LYS A CA 1
ATOM 789 C C . LYS A 1 104 ? -9.662 1.847 20.940 1.00 81.69 104 LYS A C 1
ATOM 791 O O . LYS A 1 104 ? -9.431 3.032 20.707 1.00 81.69 104 LYS A O 1
ATOM 796 N N . GLY A 1 105 ? -9.824 0.946 19.969 1.00 83.50 105 GLY A N 1
ATOM 797 C CA . GLY A 1 105 ? -9.824 1.296 18.545 1.00 83.50 105 GLY A CA 1
ATOM 798 C C . GLY A 1 105 ? -8.432 1.502 17.948 1.00 83.50 105 GLY A C 1
ATOM 799 O O . GLY A 1 105 ? -8.329 2.116 16.891 1.00 83.50 105 GLY A O 1
ATOM 800 N N . LEU A 1 106 ? -7.378 1.012 18.613 1.00 91.62 106 LEU A N 1
ATOM 801 C CA . LEU A 1 106 ? -6.054 0.913 18.009 1.00 91.62 106 LEU A CA 1
ATOM 802 C C . LEU A 1 106 ? -6.095 -0.132 16.887 1.00 91.62 106 LEU A C 1
ATOM 804 O O . LEU A 1 106 ? -6.406 -1.294 17.146 1.00 91.62 106 LEU A O 1
ATOM 808 N N . GLN A 1 107 ? -5.758 0.274 15.667 1.00 94.88 107 GLN A N 1
ATOM 809 C CA . GLN A 1 107 ? -5.511 -0.638 14.557 1.00 94.88 107 GLN A CA 1
ATOM 810 C C . GLN A 1 107 ? -4.249 -0.225 13.806 1.00 94.88 107 GLN A C 1
ATOM 812 O O . GLN A 1 107 ? -4.036 0.961 13.549 1.00 94.88 107 GLN A O 1
ATOM 817 N N . VAL A 1 108 ? -3.430 -1.204 13.438 1.00 96.50 108 VAL A N 1
ATOM 818 C CA . VAL A 1 108 ? -2.238 -1.003 12.612 1.00 96.50 108 VAL A CA 1
ATOM 819 C C . VAL A 1 108 ? -2.261 -1.996 11.465 1.00 96.50 108 VAL A C 1
ATOM 821 O O . VAL A 1 108 ? -2.568 -3.168 11.678 1.00 96.50 108 VAL A O 1
ATOM 824 N N . LEU A 1 109 ? -1.917 -1.516 10.278 1.00 98.00 109 LEU A N 1
ATOM 825 C CA . LEU A 1 109 ? -1.580 -2.327 9.121 1.00 98.00 109 LEU A CA 1
ATOM 8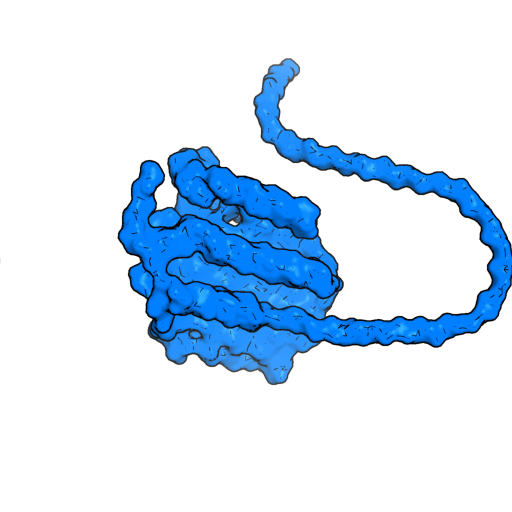26 C C . LEU A 1 109 ? -0.196 -1.911 8.636 1.00 98.00 109 LEU A C 1
ATOM 828 O O . LEU A 1 109 ? 0.033 -0.736 8.366 1.00 98.00 109 LEU A O 1
ATOM 832 N N . ASP A 1 110 ? 0.705 -2.870 8.505 1.00 98.19 110 ASP A N 1
ATOM 833 C CA . ASP A 1 110 ? 1.897 -2.763 7.668 1.00 98.19 110 ASP A CA 1
ATOM 834 C C . ASP A 1 110 ? 1.797 -3.882 6.640 1.00 98.19 110 ASP A C 1
ATOM 836 O O . ASP A 1 110 ? 1.850 -5.059 6.990 1.00 98.19 110 ASP A O 1
ATOM 840 N N . PHE A 1 111 ? 1.562 -3.518 5.389 1.00 98.31 111 PHE A N 1
ATOM 841 C CA . PHE A 1 111 ? 1.445 -4.448 4.282 1.00 98.31 111 PHE A CA 1
ATOM 842 C C . PHE A 1 111 ? 2.426 -4.046 3.192 1.00 98.31 111 PHE A C 1
ATOM 844 O O . PHE A 1 111 ? 2.466 -2.881 2.792 1.00 98.31 111 PHE A O 1
ATOM 851 N N . ALA A 1 112 ? 3.183 -5.015 2.686 1.00 97.69 112 ALA A N 1
ATOM 852 C CA . ALA A 1 112 ? 4.112 -4.782 1.595 1.00 97.69 112 ALA A CA 1
ATOM 853 C C . ALA A 1 112 ? 4.181 -5.967 0.629 1.00 97.69 112 ALA A C 1
ATOM 855 O O . ALA A 1 112 ? 4.174 -7.126 1.056 1.00 97.69 112 ALA A O 1
ATOM 856 N N . MET A 1 113 ? 4.314 -5.668 -0.664 1.00 96.50 113 MET A N 1
ATOM 857 C CA . MET A 1 113 ? 4.629 -6.648 -1.708 1.00 96.50 113 MET A CA 1
ATOM 858 C C . MET A 1 113 ? 5.976 -6.309 -2.329 1.00 96.50 113 MET A C 1
ATOM 860 O O . MET A 1 113 ? 6.134 -5.293 -3.004 1.00 96.50 113 MET A O 1
ATOM 864 N N . PHE A 1 114 ? 6.944 -7.184 -2.095 1.00 96.12 114 PHE A N 1
ATOM 865 C CA . PHE A 1 114 ? 8.286 -7.088 -2.636 1.00 96.12 114 PHE A CA 1
ATOM 866 C C . PHE A 1 114 ? 8.390 -7.965 -3.890 1.00 96.12 114 PHE A C 1
ATOM 868 O O . PHE A 1 114 ? 8.224 -9.185 -3.777 1.00 96.12 114 PHE A O 1
ATOM 875 N N . PRO A 1 115 ? 8.675 -7.383 -5.066 1.00 94.38 115 PRO A N 1
ATOM 876 C CA . PRO A 1 115 ? 8.928 -8.158 -6.273 1.00 94.38 115 PRO A CA 1
ATOM 877 C C . PRO A 1 115 ? 10.235 -8.955 -6.159 1.00 94.38 115 PRO A C 1
ATOM 879 O O . PRO A 1 115 ? 11.086 -8.667 -5.308 1.00 94.38 115 PRO A O 1
ATOM 882 N N . GLU A 1 116 ? 10.384 -9.967 -7.013 1.00 94.12 116 GLU A N 1
ATOM 883 C CA . GLU A 1 116 ? 11.685 -10.611 -7.236 1.00 94.12 116 GLU A CA 1
ATOM 884 C C . GLU A 1 116 ? 12.693 -9.614 -7.849 1.00 94.12 116 GLU A C 1
ATOM 886 O O . GLU A 1 116 ? 12.276 -8.756 -8.634 1.00 94.12 116 GLU A O 1
ATOM 891 N N . PRO A 1 117 ? 13.998 -9.685 -7.512 1.00 93.25 117 PRO A N 1
ATOM 892 C CA . PRO A 1 117 ? 15.000 -8.700 -7.936 1.00 93.25 117 PRO A CA 1
ATOM 893 C C . PRO A 1 117 ? 15.158 -8.536 -9.452 1.00 93.25 117 PRO A C 1
ATOM 895 O O . PRO A 1 117 ? 15.610 -7.486 -9.907 1.00 93.25 117 PRO A O 1
ATOM 898 N N . GLU A 1 118 ? 14.803 -9.553 -10.238 1.00 93.06 118 GLU A N 1
ATOM 899 C CA . GLU A 1 118 ? 14.843 -9.519 -11.704 1.00 93.06 118 GLU A CA 1
ATOM 900 C C . GLU A 1 118 ? 13.767 -8.599 -12.300 1.00 93.06 118 GLU A C 1
ATOM 902 O O . GLU A 1 118 ? 13.849 -8.233 -13.475 1.00 93.06 118 GLU A O 1
ATOM 907 N N . TYR A 1 119 ? 12.764 -8.214 -11.505 1.00 90.75 119 TYR A N 1
ATOM 908 C CA . TYR A 1 119 ? 11.723 -7.274 -11.897 1.00 90.75 119 TYR A CA 1
ATOM 909 C C . TYR A 1 119 ? 11.937 -5.947 -11.178 1.00 90.75 119 TYR A C 1
ATOM 911 O O . TYR A 1 119 ? 11.804 -5.843 -9.960 1.00 90.75 119 TYR A O 1
ATOM 919 N N . ASP A 1 120 ? 12.184 -4.894 -11.951 1.00 92.69 120 ASP A N 1
ATOM 920 C CA . ASP A 1 120 ? 12.353 -3.528 -11.456 1.00 92.69 120 ASP A CA 1
ATOM 921 C C . ASP A 1 120 ? 11.011 -2.878 -11.064 1.00 92.69 120 ASP A C 1
ATOM 923 O O . ASP A 1 120 ? 10.761 -1.719 -11.373 1.00 92.69 120 ASP A O 1
ATOM 927 N N . LEU A 1 121 ? 10.104 -3.623 -10.433 1.00 93.38 121 LEU A N 1
ATOM 928 C CA . LEU A 1 121 ? 8.776 -3.132 -10.081 1.00 93.38 121 LEU A CA 1
ATOM 929 C C . LEU A 1 121 ? 8.811 -2.259 -8.820 1.00 93.38 121 LEU A C 1
ATOM 931 O O . LEU A 1 121 ? 9.558 -2.559 -7.886 1.00 93.38 121 LEU A O 1
ATOM 935 N N . PRO A 1 122 ? 7.955 -1.224 -8.729 1.00 95.75 122 PRO A N 1
ATOM 936 C CA . PRO A 1 122 ? 7.724 -0.527 -7.472 1.00 95.75 122 PRO A CA 1
ATOM 937 C C . PRO A 1 122 ? 7.279 -1.483 -6.359 1.00 95.75 122 PRO A C 1
ATOM 939 O O . PRO A 1 122 ? 6.562 -2.455 -6.603 1.00 95.75 122 PRO A O 1
ATOM 942 N N . ILE A 1 123 ? 7.655 -1.171 -5.121 1.00 96.12 123 ILE A N 1
ATOM 943 C CA . ILE A 1 123 ? 7.205 -1.907 -3.938 1.00 96.12 123 ILE A CA 1
ATOM 944 C C . ILE A 1 123 ? 5.838 -1.351 -3.537 1.00 96.12 123 ILE A C 1
ATOM 946 O O . ILE A 1 123 ? 5.723 -0.174 -3.194 1.00 96.12 123 ILE A O 1
ATOM 950 N N . PHE A 1 124 ? 4.798 -2.182 -3.561 1.00 97.38 124 PHE A N 1
ATOM 951 C CA . PHE A 1 124 ? 3.503 -1.790 -3.000 1.00 97.38 124 PHE A CA 1
ATOM 952 C C . PHE A 1 124 ? 3.617 -1.744 -1.478 1.00 97.38 124 PHE A C 1
ATOM 954 O O . PHE A 1 124 ? 3.988 -2.754 -0.877 1.00 97.38 124 PHE A O 1
ATOM 961 N N . CYS A 1 125 ? 3.275 -0.610 -0.869 1.00 97.12 125 CYS A N 1
ATOM 962 C CA . CYS A 1 125 ? 3.336 -0.399 0.574 1.00 97.12 125 CYS A CA 1
ATOM 963 C C . CYS A 1 125 ? 2.065 0.277 1.087 1.00 97.12 125 CYS A C 1
ATOM 965 O O . CYS A 1 125 ? 1.638 1.312 0.576 1.00 97.12 125 CYS A O 1
ATOM 967 N N . ALA A 1 126 ? 1.508 -0.278 2.159 1.00 98.38 126 ALA A N 1
ATOM 968 C CA . ALA A 1 126 ? 0.396 0.290 2.901 1.00 98.38 126 ALA A CA 1
ATOM 969 C C . ALA A 1 126 ? 0.709 0.249 4.401 1.00 98.38 126 ALA A C 1
ATOM 971 O O . ALA A 1 126 ? 0.725 -0.814 5.021 1.00 98.38 126 ALA A O 1
ATOM 972 N N . ASN A 1 127 ? 0.952 1.421 4.985 1.00 98.19 127 ASN A N 1
ATOM 973 C CA . ASN A 1 127 ? 1.224 1.604 6.405 1.00 98.19 127 ASN A CA 1
ATOM 974 C C . ASN A 1 127 ? 0.130 2.476 7.018 1.00 98.19 127 ASN A C 1
ATOM 976 O O . ASN A 1 127 ? 0.150 3.706 6.898 1.00 98.19 127 ASN A O 1
ATOM 980 N N . PHE A 1 128 ? -0.847 1.837 7.655 1.00 98.12 128 PHE A N 1
ATOM 981 C CA . PHE A 1 128 ? -2.001 2.504 8.247 1.00 98.12 128 PHE A CA 1
ATOM 982 C C . PHE A 1 128 ? -1.935 2.408 9.759 1.00 98.12 128 PHE A C 1
ATOM 984 O O . PHE A 1 128 ? -1.743 1.339 10.332 1.00 98.12 128 PHE A O 1
ATOM 991 N N . PHE A 1 129 ? -2.135 3.539 10.415 1.00 97.12 129 PHE A N 1
ATOM 992 C CA . PHE A 1 129 ? -2.202 3.635 11.857 1.00 97.12 129 PHE A CA 1
ATOM 993 C C . PHE A 1 129 ? -3.475 4.373 12.245 1.00 97.12 129 PHE A C 1
ATOM 995 O O . PHE A 1 129 ? -3.665 5.538 11.895 1.00 97.12 129 PHE A O 1
ATOM 1002 N N . THR A 1 130 ? -4.324 3.710 13.015 1.00 95.69 130 THR A N 1
ATOM 1003 C CA . THR A 1 130 ? -5.533 4.284 13.596 1.00 95.69 130 THR A CA 1
ATOM 1004 C C . THR A 1 130 ? -5.436 4.201 15.103 1.00 95.69 130 THR A C 1
ATOM 1006 O O . THR A 1 130 ? -5.266 3.121 15.659 1.00 95.69 130 THR A O 1
ATOM 1009 N N . ALA A 1 131 ? -5.585 5.337 15.776 1.00 92.12 131 ALA A N 1
ATOM 1010 C CA . ALA A 1 131 ? -5.715 5.384 17.225 1.00 92.12 131 ALA A CA 1
ATOM 1011 C C . ALA A 1 131 ? -6.780 6.405 17.625 1.00 92.12 131 ALA A C 1
ATOM 1013 O O . ALA A 1 131 ? -6.761 7.559 17.181 1.00 92.12 131 ALA A O 1
ATOM 1014 N N . ALA A 1 132 ? -7.699 5.976 18.494 1.00 85.88 132 ALA A N 1
ATOM 1015 C CA . ALA A 1 132 ? -8.881 6.739 18.883 1.00 85.88 132 ALA A CA 1
ATOM 1016 C C . ALA A 1 132 ? -9.684 7.208 17.651 1.00 85.88 132 ALA A C 1
ATOM 1018 O O . ALA A 1 132 ? -10.321 6.400 16.985 1.00 85.88 132 ALA A O 1
ATOM 1019 N N . GLU A 1 133 ? -9.642 8.503 17.338 1.00 88.00 133 GLU A N 1
ATOM 1020 C CA . GLU A 1 133 ? -10.356 9.108 16.206 1.00 88.00 133 GLU A CA 1
ATOM 1021 C C . GLU A 1 133 ? -9.407 9.648 15.129 1.00 88.00 133 GLU A C 1
ATOM 1023 O O . GLU A 1 133 ? -9.809 10.477 14.318 1.00 88.00 133 GLU A O 1
ATOM 1028 N N . THR A 1 134 ? -8.124 9.278 15.153 1.00 93.69 134 THR A N 1
ATOM 1029 C CA . THR A 1 134 ? -7.120 9.808 14.221 1.00 93.69 134 THR A CA 1
ATOM 1030 C C . THR A 1 134 ? -6.482 8.684 13.425 1.00 93.69 134 THR A C 1
ATOM 1032 O O . THR A 1 134 ? -6.089 7.665 13.988 1.00 93.69 134 THR A O 1
ATOM 1035 N N . ASN A 1 135 ? -6.344 8.918 12.124 1.00 97.00 135 ASN A N 1
ATOM 1036 C CA . ASN A 1 135 ? -5.699 8.024 11.177 1.00 97.00 135 ASN A CA 1
ATOM 1037 C C . ASN A 1 135 ? -4.451 8.705 10.628 1.00 97.00 135 ASN A C 1
ATOM 1039 O O . ASN A 1 135 ? -4.473 9.907 10.354 1.00 97.00 135 ASN A O 1
ATOM 1043 N N . ILE A 1 136 ? -3.378 7.940 10.492 1.00 97.19 136 ILE A N 1
ATOM 1044 C CA . ILE A 1 136 ? -2.134 8.310 9.827 1.00 97.19 136 ILE A CA 1
ATOM 1045 C C . ILE A 1 136 ? -1.888 7.215 8.801 1.00 97.19 136 ILE A C 1
ATOM 1047 O O . ILE A 1 136 ? -1.811 6.043 9.158 1.00 97.19 136 ILE A O 1
ATOM 1051 N N . VAL A 1 137 ? -1.822 7.597 7.535 1.00 98.19 137 VAL A N 1
ATOM 1052 C CA . VAL A 1 137 ? -1.801 6.659 6.418 1.00 98.19 137 VAL A CA 1
ATOM 1053 C C . VAL A 1 137 ? -0.679 7.039 5.474 1.00 98.19 137 VAL A C 1
ATOM 1055 O O . VAL A 1 137 ? -0.556 8.201 5.077 1.00 98.19 137 VAL A O 1
ATOM 1058 N N . VAL A 1 138 ? 0.097 6.029 5.104 1.00 98.06 138 VAL A N 1
ATOM 1059 C CA . VAL A 1 138 ? 0.955 6.026 3.925 1.00 98.06 138 VAL A CA 1
ATOM 1060 C C . VAL A 1 138 ? 0.477 4.887 3.029 1.00 98.06 138 VAL A C 1
ATOM 1062 O O . VAL A 1 138 ? 0.460 3.738 3.464 1.00 98.06 138 VAL A O 1
ATOM 1065 N N . LEU A 1 139 ? 0.069 5.198 1.804 1.00 98.62 139 LEU A N 1
ATOM 1066 C CA . LEU A 1 139 ? -0.208 4.224 0.746 1.00 98.62 139 LEU A CA 1
ATOM 1067 C C . LEU A 1 139 ? 0.576 4.646 -0.491 1.00 98.62 139 LEU A C 1
ATOM 1069 O O . LEU A 1 139 ? 0.459 5.791 -0.931 1.00 98.62 139 LEU A O 1
ATOM 1073 N N . ASP A 1 140 ? 1.399 3.749 -1.021 1.00 98.06 140 ASP A N 1
ATOM 1074 C CA . ASP A 1 140 ? 2.276 4.087 -2.132 1.00 98.06 140 ASP A CA 1
ATOM 1075 C C . ASP A 1 140 ? 2.706 2.872 -2.961 1.00 98.06 140 ASP A C 1
ATOM 1077 O O . ASP A 1 140 ? 2.665 1.723 -2.520 1.00 98.06 140 ASP A O 1
ATOM 1081 N N . LEU A 1 141 ? 3.190 3.177 -4.161 1.00 97.19 141 LEU A N 1
ATOM 1082 C CA . LEU A 1 141 ? 4.018 2.314 -4.991 1.00 97.19 141 LEU A CA 1
ATOM 1083 C C . LEU A 1 141 ? 5.453 2.832 -4.896 1.00 97.19 141 LEU A C 1
ATOM 1085 O O . LEU A 1 141 ? 5.901 3.578 -5.769 1.00 97.19 141 LEU A O 1
ATOM 1089 N N . ASN A 1 142 ? 6.163 2.503 -3.816 1.00 97.12 142 ASN A N 1
ATOM 1090 C CA . ASN A 1 142 ? 7.482 3.069 -3.548 1.00 97.12 142 ASN A CA 1
ATOM 1091 C C . ASN A 1 142 ? 8.461 2.729 -4.689 1.00 97.12 142 ASN A C 1
ATOM 1093 O O . ASN A 1 142 ? 8.606 1.554 -5.045 1.00 97.12 142 ASN A O 1
ATOM 1097 N N . PRO A 1 143 ? 9.142 3.725 -5.277 1.00 96.06 143 PRO A N 1
ATOM 1098 C CA . PRO A 1 143 ? 10.067 3.487 -6.371 1.00 96.06 143 PRO A CA 1
ATOM 1099 C C . PRO A 1 143 ? 11.343 2.788 -5.887 1.00 96.06 143 PRO A C 1
ATOM 1101 O O . PRO A 1 143 ? 11.849 3.077 -4.804 1.00 96.06 143 PRO A O 1
ATOM 1104 N N . LEU A 1 144 ? 11.905 1.908 -6.722 1.00 94.06 144 LEU A N 1
ATOM 1105 C CA . LEU A 1 144 ? 13.220 1.307 -6.465 1.00 94.06 144 LEU A CA 1
ATOM 1106 C C . LEU A 1 144 ? 14.366 2.305 -6.675 1.00 94.06 144 LEU A C 1
ATOM 1108 O O . LEU A 1 144 ? 15.413 2.192 -6.038 1.00 94.06 144 LEU A O 1
ATOM 1112 N N . TYR A 1 145 ? 14.163 3.286 -7.557 1.00 93.19 145 TYR A N 1
ATOM 1113 C CA . TYR A 1 145 ? 15.145 4.312 -7.890 1.00 93.19 145 TYR A CA 1
ATOM 1114 C C . TYR A 1 145 ? 14.608 5.711 -7.599 1.00 93.19 145 TYR A C 1
ATOM 1116 O O . TYR A 1 145 ? 13.411 5.968 -7.677 1.00 93.19 145 TYR A O 1
ATOM 1124 N N . ASP A 1 146 ? 15.511 6.647 -7.314 1.00 91.88 146 ASP A N 1
ATOM 1125 C CA . ASP A 1 146 ? 15.163 8.054 -7.113 1.00 91.88 146 ASP A CA 1
ATOM 1126 C C . ASP A 1 146 ? 14.500 8.627 -8.380 1.00 91.88 146 ASP A C 1
ATOM 1128 O O . ASP A 1 146 ? 15.163 8.867 -9.390 1.00 91.88 146 ASP A O 1
ATOM 1132 N N . VAL A 1 147 ? 13.188 8.867 -8.324 1.00 92.75 147 VAL A N 1
ATOM 1133 C CA . VAL A 1 147 ? 12.372 9.329 -9.463 1.00 92.75 147 VAL A CA 1
ATOM 1134 C C . VAL A 1 147 ? 12.685 10.760 -9.911 1.00 92.75 147 VAL A C 1
ATOM 1136 O O . VAL A 1 147 ? 12.220 11.181 -10.970 1.00 92.75 147 VAL A O 1
ATOM 1139 N N . VAL A 1 148 ? 13.458 11.522 -9.129 1.00 89.81 148 VAL A N 1
ATOM 1140 C CA . VAL A 1 148 ? 13.980 12.831 -9.552 1.00 89.81 148 VAL A CA 1
ATOM 1141 C C . VAL A 1 148 ? 15.193 12.646 -10.462 1.00 89.81 148 VAL A C 1
ATOM 1143 O O . VAL A 1 148 ? 15.373 13.412 -11.406 1.00 89.81 148 VAL A O 1
ATOM 1146 N N . LYS A 1 149 ? 16.015 11.625 -10.198 1.00 92.44 149 LYS A N 1
ATOM 1147 C CA . LYS A 1 149 ? 17.238 11.334 -10.963 1.00 92.44 149 LYS A CA 1
ATOM 1148 C C . LYS A 1 149 ? 16.998 10.393 -12.142 1.00 92.44 149 LYS A C 1
ATOM 1150 O O . LYS A 1 149 ? 17.627 10.558 -13.179 1.00 92.44 149 LYS A O 1
ATOM 1155 N N . HIS A 1 150 ? 16.099 9.426 -11.985 1.00 94.25 150 HIS A N 1
ATOM 1156 C CA . HIS A 1 150 ? 15.823 8.366 -12.954 1.00 94.25 150 HIS A CA 1
ATOM 1157 C C . HIS A 1 150 ? 14.491 8.627 -13.656 1.00 94.25 150 HIS A C 1
ATOM 1159 O O . HIS A 1 150 ? 13.462 8.026 -13.330 1.00 94.25 150 HIS A O 1
ATOM 1165 N N . LYS A 1 151 ? 14.503 9.562 -14.613 1.00 94.50 151 LYS A N 1
ATOM 1166 C CA . LYS A 1 151 ? 13.289 9.968 -15.330 1.00 94.50 151 LYS A CA 1
ATOM 1167 C C . LYS A 1 151 ? 12.686 8.811 -16.130 1.00 94.50 151 LYS A C 1
ATOM 1169 O O . LYS A 1 151 ? 11.469 8.687 -16.131 1.00 94.50 151 LYS A O 1
ATOM 1174 N N . GLU A 1 152 ? 13.494 7.925 -16.724 1.00 95.00 152 GLU A N 1
ATOM 1175 C CA . GLU A 1 152 ? 12.950 6.799 -17.500 1.00 95.00 152 GLU A CA 1
ATOM 1176 C C . GLU A 1 152 ? 12.149 5.836 -16.614 1.00 95.00 152 GLU A C 1
ATOM 1178 O O . GLU A 1 152 ? 11.074 5.384 -16.998 1.00 95.00 152 GLU A O 1
ATOM 1183 N N . TYR A 1 153 ? 12.631 5.567 -15.395 1.00 94.12 153 TYR A N 1
ATOM 1184 C CA . TYR A 1 153 ? 11.898 4.757 -14.420 1.00 94.12 153 TYR A CA 1
ATOM 1185 C C . TYR A 1 153 ? 10.611 5.449 -13.970 1.00 94.12 153 TYR A C 1
ATOM 1187 O O . TYR A 1 153 ? 9.562 4.813 -13.846 1.00 94.12 153 TYR A O 1
ATOM 1195 N N . LYS A 1 154 ? 10.687 6.766 -13.733 1.00 94.38 154 LYS A N 1
ATOM 1196 C CA . LYS A 1 154 ? 9.520 7.561 -13.359 1.00 94.38 154 LYS A CA 1
ATOM 1197 C C . LYS A 1 154 ? 8.436 7.480 -14.435 1.00 94.38 154 LYS A C 1
ATOM 1199 O O . LYS A 1 154 ? 7.281 7.215 -14.110 1.00 94.38 154 LYS A O 1
ATOM 1204 N N . ASP A 1 155 ? 8.814 7.706 -15.686 1.00 93.25 155 ASP A N 1
ATOM 1205 C CA . ASP A 1 155 ? 7.888 7.712 -16.814 1.00 93.25 155 ASP A CA 1
ATOM 1206 C C . ASP A 1 155 ? 7.275 6.314 -17.001 1.00 93.25 155 ASP A C 1
ATOM 1208 O O . ASP A 1 155 ? 6.053 6.174 -17.015 1.00 93.25 155 ASP A O 1
ATOM 1212 N N . LYS A 1 156 ? 8.114 5.264 -16.981 1.00 91.62 156 LYS A N 1
ATOM 1213 C CA . LYS A 1 156 ? 7.701 3.853 -17.100 1.00 91.62 156 LYS A CA 1
ATOM 1214 C C . LYS A 1 156 ? 6.614 3.450 -16.099 1.00 91.62 156 LYS A C 1
ATOM 1216 O O . LYS A 1 156 ? 5.706 2.704 -16.460 1.00 91.62 156 LYS A O 1
ATOM 1221 N N . TYR A 1 157 ? 6.716 3.893 -14.844 1.00 94.19 157 TYR A N 1
ATOM 1222 C CA . TYR A 1 157 ? 5.851 3.393 -13.770 1.00 94.19 157 TYR A CA 1
ATOM 1223 C C . TYR A 1 157 ? 4.785 4.364 -13.271 1.00 94.19 157 TYR A C 1
ATOM 1225 O O . TYR A 1 157 ? 3.780 3.898 -12.738 1.00 94.19 157 TYR A O 1
ATOM 1233 N N . TYR A 1 158 ? 4.962 5.678 -13.431 1.00 94.88 158 TYR A N 1
ATOM 1234 C CA . TYR A 1 158 ? 4.098 6.664 -12.770 1.00 94.88 158 TYR A CA 1
ATOM 1235 C C . TYR A 1 158 ? 3.420 7.652 -13.710 1.00 94.88 158 TYR A C 1
ATOM 1237 O O . TYR A 1 158 ? 2.415 8.232 -13.303 1.00 94.88 158 TYR A O 1
ATOM 1245 N N . GLU A 1 159 ? 3.893 7.842 -14.947 1.00 92.00 159 GLU A N 1
ATOM 1246 C CA . GLU A 1 159 ? 3.275 8.804 -15.875 1.00 92.00 159 GLU A CA 1
ATOM 1247 C C . GLU A 1 159 ? 1.789 8.487 -16.100 1.00 92.00 159 GLU A C 1
ATOM 1249 O O . GLU A 1 159 ? 0.929 9.347 -15.907 1.00 92.00 159 GLU A O 1
ATOM 1254 N N . GLY A 1 160 ? 1.471 7.216 -16.367 1.00 91.56 160 GLY A N 1
ATOM 1255 C CA . GLY A 1 160 ? 0.092 6.742 -16.520 1.00 91.56 160 GLY A CA 1
ATOM 1256 C C . GLY A 1 160 ? -0.730 6.687 -15.224 1.00 91.56 160 GLY A C 1
ATOM 1257 O O . GLY A 1 160 ? -1.930 6.432 -15.282 1.00 91.56 160 GLY A O 1
ATOM 1258 N N . LEU A 1 161 ? -0.116 6.916 -14.058 1.00 95.19 161 LEU A N 1
ATOM 1259 C CA . LEU A 1 161 ? -0.778 6.847 -12.749 1.00 95.19 161 LEU A CA 1
ATOM 1260 C C . LEU A 1 161 ? -1.024 8.226 -12.124 1.00 95.19 161 LEU A C 1
ATOM 1262 O O . LEU A 1 161 ? -1.668 8.314 -11.079 1.00 95.19 161 LEU A O 1
ATOM 1266 N N . MET A 1 162 ? -0.564 9.314 -12.749 1.00 94.56 162 MET A N 1
ATOM 1267 C CA . MET A 1 162 ? -0.696 10.662 -12.184 1.00 94.56 162 MET A CA 1
ATOM 1268 C C . MET A 1 162 ? -2.154 11.035 -11.882 1.00 94.56 162 MET A C 1
ATOM 1270 O O . MET A 1 162 ? -2.435 11.593 -10.824 1.00 94.56 162 MET A O 1
ATOM 1274 N N . SER A 1 163 ? -3.094 10.680 -12.764 1.00 95.88 163 SER A N 1
ATOM 1275 C CA . SER A 1 163 ? -4.525 10.931 -12.541 1.00 95.88 163 SER A CA 1
ATOM 1276 C C . SER A 1 163 ? -5.080 10.170 -11.335 1.00 95.88 163 SER A C 1
ATOM 1278 O O . SER A 1 163 ? -5.897 10.720 -10.606 1.00 95.88 163 SER A O 1
ATOM 1280 N N . LEU A 1 164 ? -4.611 8.942 -11.081 1.00 96.38 164 LEU A N 1
ATOM 1281 C CA . LEU A 1 164 ? -5.012 8.166 -9.904 1.00 96.38 164 LEU A CA 1
ATOM 1282 C C . LEU A 1 164 ? -4.593 8.882 -8.614 1.00 96.38 164 LEU A C 1
ATOM 1284 O O . LEU A 1 164 ? -5.418 9.083 -7.723 1.00 96.38 164 LEU A O 1
ATOM 1288 N N . GLY A 1 165 ? -3.329 9.313 -8.549 1.00 95.44 165 GLY A N 1
ATOM 1289 C CA . GLY A 1 165 ? -2.808 10.062 -7.406 1.00 95.44 165 GLY A CA 1
ATOM 1290 C C . GLY A 1 165 ? -3.557 11.376 -7.177 1.00 95.44 165 GLY A C 1
ATOM 1291 O O . GLY A 1 165 ? -3.909 11.691 -6.043 1.00 95.44 165 GLY A O 1
ATOM 1292 N N . LEU A 1 166 ? -3.865 12.116 -8.250 1.00 96.00 166 LEU A N 1
ATOM 1293 C CA . LEU A 1 166 ? -4.633 13.363 -8.167 1.00 96.00 166 LEU A CA 1
ATOM 1294 C C . LEU A 1 166 ? -6.057 13.136 -7.644 1.00 96.00 166 LEU A C 1
ATOM 1296 O O . LEU A 1 166 ? -6.474 13.844 -6.730 1.00 96.00 166 LEU A O 1
ATOM 1300 N N . ASN A 1 167 ? -6.766 12.121 -8.149 1.00 97.50 167 ASN A N 1
ATOM 1301 C CA . ASN A 1 167 ? -8.127 11.802 -7.706 1.00 97.50 167 ASN A CA 1
ATOM 1302 C C . ASN A 1 167 ? -8.185 11.548 -6.192 1.00 97.50 167 ASN A C 1
ATOM 1304 O O . ASN A 1 167 ? -9.064 12.060 -5.503 1.00 97.50 167 ASN A O 1
ATOM 1308 N N . TYR A 1 168 ? -7.231 10.789 -5.649 1.00 98.25 168 TYR A N 1
ATOM 1309 C CA . TYR A 1 168 ? -7.195 10.518 -4.212 1.00 98.25 168 TYR A CA 1
ATOM 1310 C C . TYR A 1 168 ? -6.645 11.680 -3.384 1.00 98.25 168 TYR A C 1
ATOM 1312 O O . TYR A 1 168 ? -7.067 11.839 -2.240 1.00 98.25 168 TYR A O 1
ATOM 1320 N N . ALA A 1 169 ? -5.781 12.532 -3.942 1.00 95.69 169 ALA A N 1
ATOM 1321 C CA . ALA A 1 169 ? -5.325 13.755 -3.279 1.00 95.69 169 ALA A CA 1
ATOM 1322 C C . ALA A 1 169 ? -6.456 14.782 -3.070 1.00 95.69 169 ALA A C 1
ATOM 1324 O O . ALA A 1 169 ? -6.396 15.572 -2.128 1.00 95.69 169 ALA A O 1
ATOM 1325 N N . GLU A 1 170 ? -7.499 14.762 -3.907 1.00 96.56 170 GLU A N 1
ATOM 1326 C CA . GLU A 1 170 ? -8.706 15.579 -3.712 1.00 96.56 170 GLU A CA 1
ATOM 1327 C C . GLU A 1 170 ? -9.590 15.071 -2.561 1.00 96.56 170 GLU A C 1
ATOM 1329 O O . GLU A 1 170 ? -10.276 15.861 -1.909 1.00 96.56 170 GLU A O 1
ATOM 1334 N N . LEU A 1 171 ? -9.562 13.763 -2.285 1.00 97.94 171 LEU A N 1
ATOM 1335 C CA . LEU A 1 171 ? -10.412 13.115 -1.280 1.00 97.94 171 LEU A CA 1
ATOM 1336 C C . LEU A 1 171 ? -9.719 12.956 0.083 1.00 97.94 171 LEU A C 1
ATOM 1338 O O . LEU A 1 171 ? -10.366 13.027 1.130 1.00 97.94 171 LEU A O 1
ATOM 1342 N N . LEU A 1 172 ? -8.406 12.724 0.084 1.00 97.94 172 LEU A N 1
ATOM 1343 C CA . LEU A 1 172 ? -7.601 12.457 1.273 1.00 97.94 172 LEU A CA 1
ATOM 1344 C C . LEU A 1 172 ? -6.687 13.657 1.564 1.00 97.94 172 LEU A C 1
ATOM 1346 O O . LEU A 1 172 ? -5.770 13.940 0.794 1.00 97.94 172 LEU A O 1
ATOM 1350 N N . PRO A 1 173 ? -6.876 14.366 2.692 1.00 97.00 173 PRO A N 1
ATOM 1351 C CA . PRO A 1 173 ? -6.119 15.579 2.977 1.00 97.00 173 PRO A CA 1
ATOM 1352 C C . PRO A 1 173 ? -4.639 15.273 3.219 1.00 97.00 173 PRO A C 1
ATOM 1354 O O . PRO A 1 173 ? -4.298 14.298 3.890 1.00 97.00 173 PRO A O 1
ATOM 1357 N N . TRP A 1 174 ? -3.750 16.146 2.753 1.00 97.19 174 TRP A N 1
ATOM 1358 C CA . TRP A 1 174 ? -2.311 15.978 2.952 1.00 97.19 174 TRP A CA 1
ATOM 1359 C C . TRP A 1 174 ? -1.927 15.910 4.440 1.00 97.19 174 TRP A C 1
ATOM 1361 O O . TRP A 1 174 ? -2.320 16.759 5.243 1.00 97.19 174 TRP A O 1
ATOM 1371 N N . GLY A 1 175 ? -1.119 14.914 4.815 1.00 95.12 175 GLY A N 1
ATOM 1372 C CA .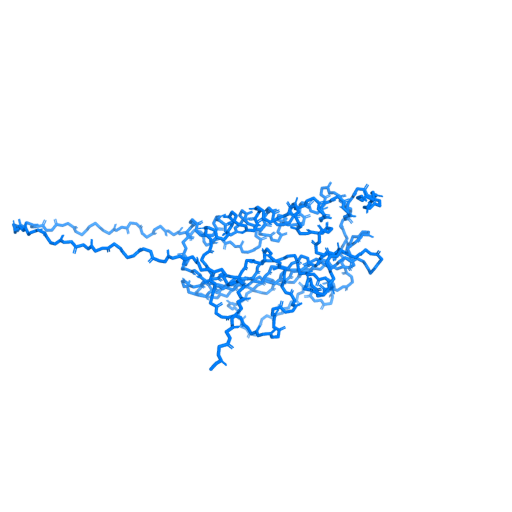 GLY A 1 175 ? -0.789 14.599 6.211 1.00 95.12 175 GLY A CA 1
ATOM 1373 C C . GLY A 1 175 ? 0.157 15.585 6.910 1.00 95.12 175 GLY A C 1
ATOM 1374 O O . GLY A 1 175 ? 0.388 15.464 8.117 1.00 95.12 175 GLY A O 1
ATOM 1375 N N . GLY A 1 176 ? 0.698 16.567 6.181 1.00 92.88 176 GLY A N 1
ATOM 1376 C CA . GLY A 1 176 ? 1.627 17.582 6.686 1.00 92.88 176 GLY A CA 1
ATOM 1377 C C . GLY A 1 176 ? 3.062 17.383 6.194 1.00 92.88 176 GLY A C 1
ATOM 1378 O O . GLY A 1 176 ? 3.305 16.693 5.209 1.00 92.88 176 GLY A O 1
ATOM 1379 N N . LYS A 1 177 ? 4.036 18.021 6.851 1.00 90.62 177 LYS A N 1
ATOM 1380 C CA . LYS A 1 177 ? 5.442 17.980 6.413 1.00 90.62 177 LYS A CA 1
ATOM 1381 C C . LYS A 1 177 ? 6.016 16.558 6.494 1.00 90.62 177 LYS A C 1
ATOM 1383 O O . LYS A 1 177 ? 5.935 15.928 7.544 1.00 90.62 177 LYS A O 1
ATOM 1388 N N . LEU A 1 178 ? 6.644 16.112 5.408 1.00 86.38 178 LEU A N 1
ATOM 1389 C CA . LEU A 1 178 ? 7.508 14.931 5.360 1.00 86.38 178 LEU A CA 1
ATOM 1390 C C . LEU A 1 178 ? 8.970 15.360 5.546 1.00 86.38 178 LEU A C 1
ATOM 1392 O O . LEU A 1 178 ? 9.327 16.499 5.235 1.00 86.38 178 LEU A O 1
ATOM 1396 N N . THR A 1 179 ? 9.822 14.472 6.062 1.00 83.88 179 THR A N 1
ATOM 1397 C CA . THR A 1 179 ? 11.263 14.751 6.144 1.00 83.88 179 THR A CA 1
ATOM 1398 C C . THR A 1 179 ? 11.879 14.703 4.744 1.00 83.88 179 THR A C 1
ATOM 1400 O O . THR A 1 179 ? 11.439 13.935 3.886 1.00 83.88 179 THR A O 1
ATOM 1403 N N . GLY A 1 180 ? 12.924 15.503 4.505 1.00 81.88 180 GLY A N 1
ATOM 1404 C CA . GLY A 1 180 ? 13.641 15.478 3.224 1.00 81.88 180 GLY A CA 1
ATOM 1405 C C . GLY A 1 180 ? 14.233 14.101 2.899 1.00 81.88 180 GLY A C 1
ATOM 1406 O O . GLY A 1 180 ? 14.349 13.731 1.736 1.00 81.88 180 GLY A O 1
ATOM 1407 N N . GLU A 1 181 ? 14.553 13.315 3.927 1.00 83.94 181 GLU A N 1
ATOM 1408 C CA . GLU A 1 181 ? 15.084 11.964 3.777 1.00 83.94 181 GLU A CA 1
ATOM 1409 C C . GLU A 1 181 ? 14.026 10.971 3.294 1.00 83.94 181 GLU A C 1
ATOM 1411 O O . GLU A 1 181 ? 14.341 10.164 2.419 1.00 83.94 181 GLU A O 1
ATOM 1416 N N . SER A 1 182 ? 12.794 11.051 3.818 1.00 83.19 182 SER A N 1
ATOM 1417 C CA . SER A 1 182 ? 11.681 10.174 3.433 1.00 83.19 182 SER A CA 1
ATOM 1418 C C . SER A 1 182 ? 11.190 10.433 2.012 1.00 83.19 182 SER A C 1
ATOM 1420 O O . SER A 1 182 ? 10.802 9.494 1.327 1.00 83.19 182 SER A O 1
ATOM 1422 N N . LEU A 1 183 ? 11.262 11.681 1.534 1.00 84.12 183 LEU A N 1
ATOM 1423 C CA . LEU A 1 183 ? 10.839 12.044 0.174 1.00 84.12 183 LEU A CA 1
ATOM 1424 C C . LEU A 1 183 ? 11.585 11.272 -0.925 1.00 84.12 183 LEU A C 1
ATOM 1426 O O . LEU A 1 183 ? 11.047 11.107 -2.012 1.00 84.12 183 LEU A O 1
ATOM 1430 N N . ARG A 1 184 ? 12.791 10.761 -0.642 1.00 86.50 184 ARG A N 1
ATOM 1431 C CA . ARG A 1 184 ? 13.572 9.947 -1.590 1.00 86.50 184 ARG A CA 1
ATOM 1432 C C . ARG A 1 184 ? 12.962 8.570 -1.866 1.00 86.50 184 ARG A C 1
ATOM 1434 O O . ARG A 1 184 ? 13.345 7.939 -2.842 1.00 86.50 184 ARG A O 1
ATOM 1441 N N . PHE A 1 185 ? 12.054 8.112 -1.006 1.00 89.50 185 PHE A N 1
ATOM 1442 C CA . PHE A 1 185 ? 11.435 6.786 -1.078 1.00 89.50 185 PHE A CA 1
ATOM 1443 C C . PHE A 1 185 ? 9.963 6.834 -1.488 1.00 89.50 185 PHE A C 1
ATOM 1445 O O . PHE A 1 185 ? 9.334 5.786 -1.596 1.00 89.50 185 PHE A O 1
ATOM 1452 N N . PHE A 1 186 ? 9.407 8.029 -1.700 1.00 94.62 186 PHE A N 1
ATOM 1453 C CA . PHE A 1 186 ? 8.013 8.189 -2.088 1.00 94.62 186 PHE A CA 1
ATOM 1454 C C . PHE A 1 186 ? 7.865 8.430 -3.580 1.00 94.62 186 PHE A C 1
ATOM 1456 O O . PHE A 1 186 ? 8.658 9.140 -4.204 1.00 94.62 186 PHE A O 1
ATOM 1463 N N . SER A 1 187 ? 6.817 7.844 -4.145 1.00 95.94 187 SER A N 1
ATOM 1464 C CA . SER A 1 187 ? 6.450 8.098 -5.525 1.00 95.94 187 SER A CA 1
ATOM 1465 C C . SER A 1 187 ? 5.745 9.454 -5.688 1.00 95.94 187 SER A C 1
ATOM 1467 O O . SER A 1 187 ? 5.267 10.042 -4.713 1.00 95.94 187 SER A O 1
ATOM 1469 N N . PRO A 1 188 ? 5.596 9.950 -6.931 1.00 95.44 188 PRO A N 1
ATOM 1470 C CA . PRO A 1 188 ? 4.785 11.133 -7.220 1.00 95.44 188 PRO A CA 1
ATOM 1471 C C . PRO A 1 188 ? 3.292 10.977 -6.888 1.00 95.44 188 PRO A C 1
ATOM 1473 O O . PRO A 1 188 ? 2.581 11.979 -6.867 1.00 95.44 188 PRO A O 1
ATOM 1476 N N . ILE A 1 189 ? 2.816 9.748 -6.660 1.00 96.88 189 ILE A N 1
ATOM 1477 C CA . ILE A 1 189 ? 1.416 9.431 -6.354 1.00 96.88 189 ILE A CA 1
ATOM 1478 C C . ILE A 1 189 ? 1.231 8.973 -4.900 1.00 96.88 189 ILE A C 1
ATOM 1480 O O . ILE A 1 189 ? 0.205 8.381 -4.576 1.00 96.88 189 ILE A O 1
ATOM 1484 N N . VAL A 1 190 ? 2.205 9.215 -4.018 1.00 97.56 190 VAL A N 1
ATOM 1485 C CA . VAL A 1 190 ? 2.102 8.837 -2.603 1.00 97.56 190 VAL A CA 1
ATOM 1486 C C . VAL A 1 190 ? 0.855 9.440 -1.951 1.00 97.56 190 VAL A C 1
ATOM 1488 O O . VAL A 1 190 ? 0.619 10.649 -2.001 1.00 97.56 190 VAL A O 1
ATOM 1491 N N . ILE A 1 191 ? 0.083 8.607 -1.257 1.00 98.25 191 ILE A N 1
ATOM 1492 C CA . ILE A 1 191 ? -0.960 9.065 -0.341 1.00 98.25 191 ILE A CA 1
ATOM 1493 C C . ILE A 1 191 ? -0.342 9.123 1.050 1.00 98.25 191 ILE A C 1
ATOM 1495 O O . ILE A 1 191 ? -0.280 8.128 1.766 1.00 98.25 191 ILE A O 1
ATOM 1499 N N . TRP A 1 192 ? 0.106 10.314 1.438 1.00 97.75 192 TRP A N 1
ATOM 1500 C CA . TRP A 1 192 ? 0.442 10.645 2.819 1.00 97.75 192 TRP A CA 1
ATOM 1501 C C . TRP A 1 192 ? -0.681 11.497 3.402 1.00 97.75 192 TRP A C 1
ATOM 1503 O O . TRP A 1 192 ? -0.838 12.671 3.058 1.00 97.75 192 TRP A O 1
ATOM 1513 N N . THR A 1 193 ? -1.481 10.908 4.290 1.00 98.12 193 THR A N 1
ATOM 1514 C CA . THR A 1 193 ? -2.685 11.560 4.811 1.00 98.12 193 THR A CA 1
ATOM 1515 C C . THR A 1 193 ? -2.853 11.384 6.313 1.00 98.12 193 THR A C 1
ATOM 1517 O O . THR A 1 193 ? -2.448 10.389 6.920 1.00 98.12 193 THR A O 1
ATOM 1520 N N . ARG A 1 194 ? -3.475 12.396 6.925 1.00 97.56 194 ARG A N 1
ATOM 1521 C CA . ARG A 1 194 ? -3.937 12.373 8.308 1.00 97.56 194 ARG A CA 1
ATOM 1522 C C . ARG A 1 194 ? -5.375 12.863 8.350 1.00 97.56 194 ARG A C 1
ATOM 1524 O O . ARG A 1 194 ? -5.644 14.004 7.987 1.00 97.56 194 ARG A O 1
ATOM 1531 N N . PHE A 1 195 ? -6.288 12.041 8.855 1.00 96.88 195 PHE A N 1
ATOM 1532 C CA . PHE A 1 195 ? -7.710 12.387 8.898 1.00 96.88 195 PHE A CA 1
ATOM 1533 C C . PHE A 1 195 ? -8.419 11.853 10.144 1.00 96.88 195 PHE A C 1
ATOM 1535 O O . PHE A 1 195 ? -7.939 10.946 10.832 1.00 96.88 195 PHE A O 1
ATOM 1542 N N . LYS A 1 196 ? -9.584 12.437 10.443 1.00 96.19 196 LYS A N 1
ATOM 1543 C CA . LYS A 1 196 ? -10.455 11.991 11.533 1.00 96.19 196 LYS A CA 1
ATOM 1544 C C . LYS A 1 196 ? -11.296 10.791 11.114 1.00 96.19 196 LYS A C 1
ATOM 1546 O O . LYS A 1 196 ? -11.843 10.782 10.014 1.00 96.19 196 LYS A O 1
ATOM 1551 N N . SER A 1 197 ? -11.405 9.797 11.992 1.00 93.31 197 SER A N 1
ATOM 1552 C CA . SER A 1 197 ? -12.143 8.564 11.709 1.00 93.31 197 SER A CA 1
ATOM 1553 C C . SER A 1 197 ? -13.612 8.858 11.417 1.00 93.31 197 SER A C 1
ATOM 1555 O O . SER A 1 197 ? -14.329 9.429 12.238 1.00 93.31 197 SER A O 1
ATOM 1557 N N . SER A 1 198 ? -14.066 8.439 10.243 1.00 93.69 198 SER A N 1
ATOM 1558 C CA . SER A 1 198 ? -15.474 8.393 9.855 1.00 93.69 198 SER A CA 1
ATOM 1559 C C . SER A 1 198 ? -15.650 7.288 8.821 1.00 93.69 198 SER A C 1
ATOM 1561 O O . SER A 1 198 ? -14.690 6.951 8.129 1.00 93.69 198 SER A O 1
ATOM 1563 N N . GLN A 1 199 ? -16.859 6.732 8.707 1.00 92.62 199 GLN A N 1
ATOM 1564 C CA . GLN A 1 199 ? -17.135 5.654 7.752 1.00 92.62 199 GLN A CA 1
ATOM 1565 C C . GLN A 1 199 ? -16.707 6.046 6.333 1.00 92.62 199 GLN A C 1
ATOM 1567 O O . GLN A 1 199 ? -15.921 5.339 5.720 1.00 92.62 199 GLN A O 1
ATOM 1572 N N . HIS A 1 200 ? -17.107 7.241 5.889 1.00 95.81 200 HIS A N 1
ATOM 1573 C CA . HIS A 1 200 ? -16.752 7.772 4.577 1.00 95.81 200 HIS A CA 1
ATOM 1574 C C . HIS A 1 200 ? -15.237 7.786 4.325 1.00 95.81 200 HIS A C 1
ATOM 1576 O O . HIS A 1 200 ? -14.788 7.323 3.283 1.00 95.81 200 HIS A O 1
ATOM 1582 N N . MET A 1 201 ? -14.433 8.262 5.283 1.00 96.88 201 MET A N 1
ATOM 1583 C CA . MET A 1 201 ? -12.976 8.299 5.104 1.00 96.88 201 MET A CA 1
ATOM 1584 C C . MET A 1 201 ? -12.357 6.898 5.053 1.00 96.88 201 MET A C 1
ATOM 1586 O O . MET A 1 201 ? -11.387 6.686 4.329 1.00 96.88 201 MET A O 1
ATOM 1590 N N . HIS A 1 202 ? -12.906 5.937 5.802 1.00 95.69 202 HIS A N 1
ATOM 1591 C CA . HIS A 1 202 ? -12.452 4.549 5.728 1.00 95.69 202 HIS A CA 1
ATOM 1592 C C . HIS A 1 202 ? -12.855 3.883 4.403 1.00 95.69 202 HIS A C 1
ATOM 1594 O O . HIS A 1 202 ? -12.056 3.126 3.858 1.00 95.69 202 HIS A O 1
ATOM 1600 N N . ASP A 1 203 ? -14.026 4.211 3.850 1.00 96.69 203 ASP A N 1
ATOM 1601 C CA . ASP A 1 203 ? -14.466 3.730 2.533 1.00 96.69 203 ASP A CA 1
ATOM 1602 C C . ASP A 1 203 ? -13.583 4.297 1.405 1.00 96.69 203 ASP A C 1
ATOM 1604 O O . ASP A 1 203 ? -13.182 3.567 0.495 1.00 96.69 203 ASP A O 1
ATOM 1608 N N . VAL A 1 204 ? -13.216 5.584 1.489 1.00 98.12 204 VAL A N 1
ATOM 1609 C CA . VAL A 1 204 ? -12.261 6.221 0.563 1.00 98.12 204 VAL A CA 1
ATOM 1610 C C . VAL A 1 204 ? -10.885 5.565 0.671 1.00 98.12 204 VAL A C 1
ATOM 1612 O O . VAL A 1 204 ? -10.294 5.237 -0.353 1.00 98.12 204 VAL A O 1
ATOM 1615 N N . LEU A 1 205 ? -10.383 5.326 1.889 1.00 98.25 205 LEU A N 1
ATOM 1616 C CA . LEU A 1 205 ? -9.100 4.644 2.096 1.00 98.25 205 LEU A CA 1
ATOM 1617 C C . LEU A 1 205 ? -9.110 3.219 1.527 1.00 98.25 205 LEU A C 1
ATOM 1619 O O . LEU A 1 205 ? -8.135 2.799 0.909 1.00 98.25 205 LEU A O 1
ATOM 1623 N N . TYR A 1 206 ? -10.199 2.479 1.734 1.00 98.06 206 TYR A N 1
ATOM 1624 C CA . TYR A 1 206 ? -10.348 1.133 1.189 1.00 98.06 206 TYR A CA 1
ATOM 1625 C C . TYR A 1 206 ? -10.367 1.149 -0.341 1.00 98.06 206 TYR A C 1
ATOM 1627 O O . TYR A 1 206 ? -9.651 0.374 -0.967 1.00 98.06 206 TYR A O 1
ATOM 1635 N N . SER A 1 207 ? -11.097 2.091 -0.942 1.00 98.00 207 SER A N 1
ATOM 1636 C CA . SER A 1 207 ? -11.109 2.290 -2.398 1.00 98.00 207 SER A CA 1
ATOM 1637 C C . SER A 1 207 ? 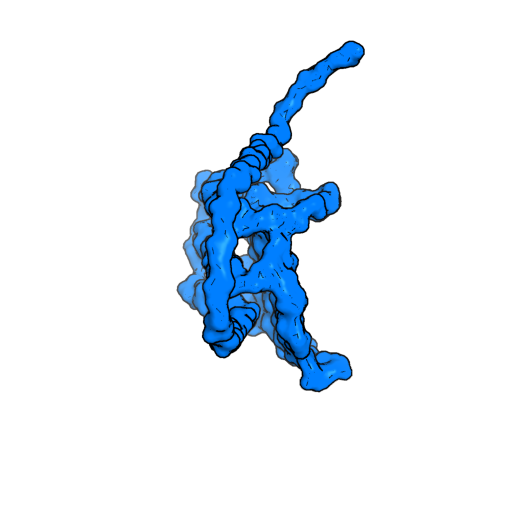-9.711 2.616 -2.933 1.00 98.00 207 SER A C 1
ATOM 1639 O O . SER A 1 207 ? -9.251 1.965 -3.868 1.00 98.00 207 SER A O 1
ATOM 1641 N N . ALA A 1 208 ? -8.989 3.525 -2.266 1.00 98.38 208 ALA A N 1
ATOM 1642 C CA . ALA A 1 208 ? -7.615 3.873 -2.621 1.00 98.38 208 ALA A CA 1
ATOM 1643 C C . ALA A 1 208 ? -6.692 2.656 -2.586 1.00 98.38 208 ALA A C 1
ATOM 1645 O O . ALA A 1 208 ? -5.953 2.416 -3.536 1.00 98.38 208 ALA A O 1
ATOM 1646 N N . PHE A 1 209 ? -6.757 1.857 -1.520 1.00 98.19 209 PHE A N 1
ATOM 1647 C CA . PHE A 1 209 ? -5.964 0.637 -1.406 1.00 98.19 209 PHE A CA 1
ATOM 1648 C C . PHE A 1 209 ? -6.250 -0.340 -2.550 1.00 98.19 209 PHE A C 1
ATOM 1650 O O . PHE A 1 209 ? -5.312 -0.856 -3.156 1.00 98.19 209 PHE A O 1
ATOM 1657 N N . MET A 1 210 ? -7.529 -0.567 -2.866 1.00 97.06 210 MET A N 1
ATOM 1658 C CA . MET A 1 210 ? -7.919 -1.460 -3.955 1.00 97.06 210 MET A CA 1
ATOM 1659 C C . MET A 1 210 ? -7.396 -0.971 -5.307 1.00 97.06 210 MET A C 1
ATOM 1661 O O . MET A 1 210 ? -6.815 -1.761 -6.049 1.00 97.06 210 MET A O 1
ATOM 1665 N N . ASP A 1 211 ? -7.558 0.316 -5.615 1.00 97.25 211 ASP A N 1
ATOM 1666 C CA . ASP A 1 211 ? -7.122 0.881 -6.893 1.00 97.25 211 ASP A CA 1
ATOM 1667 C C . ASP A 1 211 ? -5.596 0.897 -7.026 1.00 97.25 211 ASP A C 1
ATOM 1669 O O . ASP A 1 211 ? -5.070 0.560 -8.087 1.00 97.25 211 ASP A O 1
ATOM 1673 N N . TYR A 1 212 ? -4.872 1.223 -5.947 1.00 96.94 212 TYR A N 1
ATOM 1674 C CA . TYR A 1 212 ? -3.406 1.192 -5.932 1.00 96.94 212 TYR A CA 1
ATOM 1675 C C . TYR A 1 212 ? -2.871 -0.229 -6.098 1.00 96.94 212 TYR A C 1
ATOM 1677 O O . TYR A 1 212 ? -1.859 -0.417 -6.766 1.00 96.94 212 TYR A O 1
ATOM 1685 N N . LEU A 1 213 ? -3.536 -1.236 -5.524 1.00 93.94 213 LEU A N 1
ATOM 1686 C CA . LEU A 1 213 ? -3.142 -2.633 -5.709 1.00 93.94 213 LEU A CA 1
ATOM 1687 C C . LEU A 1 213 ? -3.415 -3.100 -7.146 1.00 93.94 213 LEU A C 1
ATOM 1689 O O . LEU A 1 213 ? -2.662 -3.896 -7.707 1.00 93.94 213 LEU A O 1
ATOM 1693 N N . LYS A 1 214 ? -4.487 -2.578 -7.751 1.00 92.50 214 LYS A N 1
ATOM 1694 C CA . LYS A 1 214 ? -4.961 -2.964 -9.082 1.00 92.50 214 LYS A CA 1
ATOM 1695 C C . LYS A 1 214 ? -4.302 -2.226 -10.240 1.00 92.50 214 LYS A C 1
ATOM 1697 O O . LYS A 1 214 ? -4.712 -2.411 -11.389 1.00 92.50 214 LYS A O 1
ATOM 1702 N N . VAL A 1 215 ? -3.286 -1.401 -9.990 1.00 88.75 215 VAL A N 1
ATOM 1703 C CA . VAL A 1 215 ? -2.641 -0.671 -11.082 1.00 88.75 215 VAL A CA 1
ATOM 1704 C C . VAL A 1 215 ? -2.052 -1.637 -12.123 1.00 88.75 215 VAL A C 1
ATOM 1706 O O . VAL A 1 215 ? -1.486 -2.678 -11.768 1.00 88.75 215 VAL A O 1
ATOM 1709 N N . PRO A 1 216 ? -2.130 -1.303 -13.424 1.00 67.81 216 PRO A N 1
ATOM 1710 C CA . PRO A 1 216 ? -1.674 -2.188 -14.490 1.00 67.81 216 PRO A CA 1
ATOM 1711 C C . PRO A 1 216 ? -0.206 -2.606 -14.387 1.00 67.81 216 PRO A C 1
ATOM 1713 O O . PRO A 1 216 ? 0.120 -3.707 -14.807 1.00 67.81 216 PRO A O 1
ATOM 1716 N N . CYS A 1 217 ? 0.689 -1.773 -13.848 1.00 63.09 217 CYS A N 1
ATOM 1717 C CA . CYS A 1 217 ? 2.101 -2.141 -13.708 1.00 63.09 217 CYS A CA 1
ATOM 1718 C C . CYS A 1 217 ? 2.304 -3.274 -12.690 1.00 63.09 217 CYS A C 1
ATOM 1720 O O . CYS A 1 217 ? 3.046 -4.210 -12.979 1.00 63.09 217 CYS A O 1
ATOM 1722 N N . LEU A 1 218 ? 1.583 -3.255 -11.563 1.00 69.00 218 LEU A N 1
ATOM 1723 C CA . LEU A 1 218 ? 1.564 -4.370 -10.621 1.00 69.00 218 LEU A CA 1
ATOM 1724 C C . LEU A 1 218 ? 0.878 -5.581 -11.250 1.00 69.00 218 LEU A C 1
ATOM 1726 O O . LEU A 1 218 ? 1.495 -6.633 -11.352 1.00 69.00 218 LEU A O 1
ATOM 1730 N N . ILE A 1 219 ? -0.350 -5.436 -11.756 1.00 68.12 219 ILE A N 1
ATOM 1731 C CA . ILE A 1 219 ? -1.110 -6.586 -12.266 1.00 68.12 219 ILE A CA 1
ATOM 1732 C C . ILE A 1 219 ? -0.446 -7.222 -13.500 1.00 68.12 219 ILE A C 1
ATOM 1734 O O . ILE A 1 219 ? -0.261 -8.436 -13.573 1.00 68.12 219 ILE A O 1
ATOM 1738 N N . ASN A 1 220 ? -0.078 -6.433 -14.506 1.00 63.12 220 ASN A N 1
ATOM 1739 C CA . ASN A 1 220 ? 0.407 -6.979 -15.772 1.00 63.12 220 ASN A CA 1
ATOM 1740 C C . ASN A 1 220 ? 1.847 -7.489 -15.660 1.00 63.12 220 ASN A C 1
ATOM 1742 O O . ASN A 1 220 ? 2.126 -8.582 -16.161 1.00 63.12 220 ASN A O 1
ATOM 1746 N N . CYS A 1 221 ? 2.750 -6.760 -14.989 1.00 58.62 221 CYS A N 1
ATOM 1747 C CA . CYS A 1 221 ? 4.133 -7.216 -14.866 1.00 58.62 221 CYS A CA 1
ATOM 1748 C C . CYS A 1 221 ? 4.260 -8.350 -13.818 1.00 58.62 221 CYS A C 1
ATOM 1750 O O . CYS A 1 221 ? 5.019 -9.283 -14.085 1.00 58.62 221 CYS A O 1
ATOM 1752 N N . LEU A 1 222 ? 3.494 -8.372 -12.708 1.00 55.97 222 LEU A N 1
ATOM 1753 C CA . LEU A 1 222 ? 3.549 -9.479 -11.725 1.00 55.97 222 LEU A CA 1
ATOM 1754 C C . LEU A 1 222 ? 2.869 -10.765 -12.206 1.00 55.97 222 LEU A C 1
ATOM 1756 O O . LEU A 1 222 ? 3.269 -11.848 -11.777 1.00 55.97 222 LEU A O 1
ATOM 1760 N N . PHE A 1 223 ? 1.888 -10.683 -13.110 1.00 54.56 223 PHE A N 1
ATOM 1761 C CA . PHE A 1 223 ? 1.026 -11.840 -13.349 1.00 54.56 223 PHE A CA 1
ATOM 1762 C C . PHE A 1 223 ? 0.887 -12.312 -14.798 1.00 54.56 223 PHE A C 1
ATOM 1764 O O . PHE A 1 223 ? 0.613 -13.488 -15.018 1.00 54.56 223 PHE A O 1
ATOM 1771 N N . LYS A 1 224 ? 1.124 -11.467 -15.810 1.00 47.97 224 LYS A N 1
ATOM 1772 C CA . LYS A 1 224 ? 0.843 -11.840 -17.214 1.00 47.97 224 LYS A CA 1
ATOM 1773 C C . LYS A 1 224 ? 2.048 -12.259 -18.051 1.00 47.97 224 LYS A C 1
ATOM 1775 O O . LYS A 1 224 ? 1.901 -12.444 -19.253 1.00 47.97 224 LYS A O 1
ATOM 1780 N N . GLY A 1 225 ? 3.236 -12.418 -17.463 1.00 43.72 225 GLY A N 1
ATOM 1781 C CA . GLY A 1 225 ? 4.407 -12.944 -18.192 1.00 43.72 225 GLY A CA 1
ATOM 1782 C C . GLY 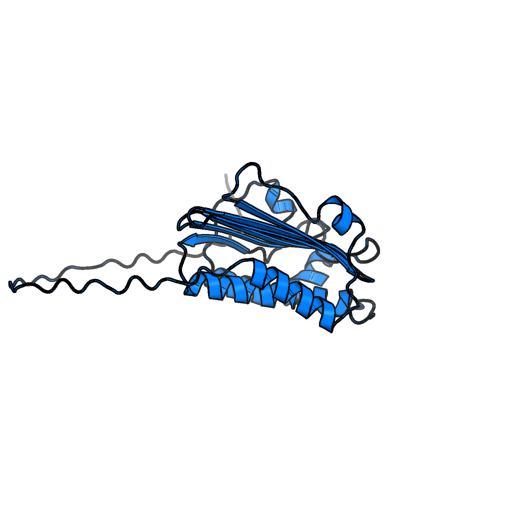A 1 225 ? 4.905 -12.079 -19.363 1.00 43.72 225 GLY A C 1
ATOM 1783 O O . GLY A 1 225 ? 5.899 -12.429 -19.989 1.00 43.72 225 GLY A O 1
ATOM 1784 N N . LEU A 1 226 ? 4.268 -10.943 -19.643 1.00 44.06 226 LEU A N 1
ATOM 1785 C CA . LEU A 1 226 ? 4.732 -9.983 -20.629 1.00 44.06 226 LEU A CA 1
ATOM 1786 C C . LEU A 1 226 ? 5.978 -9.309 -20.059 1.00 44.06 226 LEU A C 1
ATOM 1788 O O . LEU A 1 226 ? 5.918 -8.661 -19.012 1.00 44.06 226 LEU A O 1
ATOM 1792 N N . HIS A 1 227 ? 7.114 -9.473 -20.741 1.00 46.09 227 HIS A N 1
ATOM 1793 C CA . HIS A 1 227 ? 8.178 -8.483 -20.643 1.00 46.09 227 HIS A CA 1
ATOM 1794 C C . HIS A 1 227 ? 7.524 -7.138 -20.926 1.00 46.09 227 HIS A C 1
ATOM 1796 O O . HIS A 1 227 ? 6.862 -6.982 -21.953 1.00 46.09 227 HIS A O 1
ATOM 1802 N N . CYS A 1 228 ? 7.647 -6.211 -19.983 1.00 44.44 228 CYS A N 1
ATOM 1803 C CA . CYS A 1 228 ? 7.106 -4.869 -20.104 1.00 44.44 228 CYS A CA 1
ATOM 1804 C C . CYS A 1 228 ? 7.956 -4.127 -21.158 1.00 44.44 228 CYS A C 1
ATOM 1806 O O . CYS A 1 228 ? 8.839 -3.346 -20.827 1.00 44.44 228 CYS A O 1
ATOM 1808 N N . PHE A 1 229 ? 7.752 -4.477 -22.434 1.00 38.00 229 PHE A N 1
ATOM 1809 C CA . PHE A 1 229 ? 8.083 -3.650 -23.583 1.00 38.00 229 PHE A CA 1
ATOM 1810 C C . PHE A 1 229 ? 6.989 -2.590 -23.644 1.00 38.00 229 PHE A C 1
ATOM 1812 O O . PHE A 1 229 ? 5.848 -2.886 -24.005 1.00 38.00 229 PHE A O 1
ATOM 1819 N N . PHE A 1 230 ? 7.341 -1.393 -23.187 1.00 42.38 230 PHE A N 1
ATOM 1820 C CA . PHE A 1 230 ? 6.692 -0.164 -23.617 1.00 42.38 230 PHE A CA 1
ATOM 1821 C C . PHE A 1 230 ? 7.407 0.332 -24.871 1.00 42.38 230 PHE A C 1
ATOM 1823 O O . PHE A 1 230 ? 8.656 0.212 -24.904 1.00 42.38 230 PHE A O 1
#